Protein AF-A0A9E4HA49-F1 (afdb_monomer)

Secondary structure (DSSP, 8-state):
-----------------------TTSSSS----S-----THHHHHHHHHHHHHHHHHHHHHS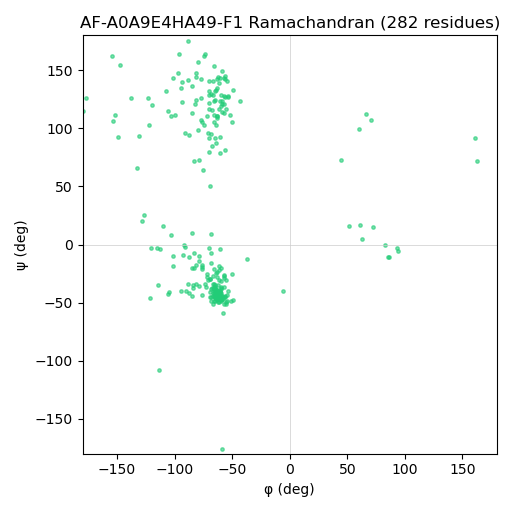-GGGTT-HHHHHHHHHHHHHHHHHIIIIIS-TTTS-HHHHHHHHHHHHHHHHHHHHHHHHHHHS---HHHHHGGG----------------PPPPP-------GGG-PPPPPS-S---SSHHHHHHHTTT-GGGT-EETTTEE--SSPP-TTHHHHHHHHSTT--HHHHHHHHHHSTTTS-HHHHS--SS---TTHHHHHTTT----HHHHHHHHHHHHT--

Radius of gyration: 35.53 Å; Cα contacts (8 Å, |Δi|>4): 183; chains: 1; bounding box: 110×96×64 Å

Structure (mmCIF, N/CA/C/O backbone):
data_AF-A0A9E4HA49-F1
#
_entry.id   AF-A0A9E4HA49-F1
#
loop_
_atom_site.group_PDB
_atom_site.id
_atom_site.type_symbol
_atom_site.label_atom_id
_atom_site.label_alt_id
_atom_site.label_comp_id
_atom_site.label_asym_id
_atom_site.label_entity_id
_atom_site.label_seq_id
_atom_site.pdbx_PDB_ins_code
_atom_site.Cartn_x
_atom_site.Cartn_y
_atom_site.Cartn_z
_atom_site.occupancy
_atom_site.B_iso_or_equiv
_atom_site.auth_seq_id
_atom_site.auth_comp_id
_atom_site.auth_asym_id
_atom_site.auth_atom_id
_atom_site.pdbx_PDB_model_num
ATOM 1 N N . MET A 1 1 ? 73.476 -58.902 27.908 1.00 46.19 1 MET A N 1
ATOM 2 C CA . MET A 1 1 ? 74.089 -57.679 27.352 1.00 46.19 1 MET A CA 1
ATOM 3 C C . MET A 1 1 ? 74.392 -57.892 25.880 1.00 46.19 1 MET A C 1
ATOM 5 O O . MET A 1 1 ? 75.148 -58.801 25.581 1.00 46.19 1 MET A O 1
ATOM 9 N N . SER A 1 2 ? 73.830 -57.083 24.987 1.00 43.81 2 SER A N 1
ATOM 10 C CA . SER A 1 2 ? 74.606 -56.305 24.009 1.00 43.81 2 SER A CA 1
ATOM 11 C C . SER A 1 2 ? 73.632 -55.445 23.206 1.00 43.81 2 SER A C 1
ATOM 13 O O . SER A 1 2 ? 72.630 -55.945 22.703 1.00 43.81 2 SER A O 1
ATOM 15 N N . ALA A 1 3 ? 73.905 -54.146 23.188 1.00 44.56 3 ALA A N 1
ATOM 16 C CA . ALA A 1 3 ? 73.109 -53.105 22.562 1.00 44.56 3 ALA A CA 1
ATOM 17 C C . ALA A 1 3 ? 73.342 -53.045 21.045 1.00 44.56 3 ALA A C 1
ATOM 19 O O . ALA A 1 3 ? 74.409 -53.421 20.563 1.00 44.56 3 ALA A O 1
ATOM 20 N N . ASN A 1 4 ? 72.372 -52.488 20.320 1.00 50.28 4 ASN A N 1
ATOM 21 C CA . ASN A 1 4 ? 72.562 -51.952 18.975 1.00 50.28 4 ASN A CA 1
ATOM 22 C C . ASN A 1 4 ? 72.125 -50.470 18.977 1.00 50.28 4 ASN A C 1
ATOM 24 O O . ASN A 1 4 ? 71.013 -50.201 19.440 1.00 50.28 4 ASN A O 1
ATOM 28 N N . PRO A 1 5 ? 72.966 -49.515 18.534 1.00 55.09 5 PRO A N 1
ATOM 29 C CA . PRO A 1 5 ? 72.645 -48.093 18.557 1.00 55.09 5 PRO A CA 1
ATOM 30 C C . PRO A 1 5 ? 72.112 -47.565 17.211 1.00 55.09 5 PRO A C 1
ATOM 32 O O . PRO A 1 5 ? 72.552 -47.981 16.148 1.00 55.09 5 PRO A O 1
ATOM 35 N N . GLY A 1 6 ? 71.220 -46.574 17.305 1.00 43.53 6 GLY A N 1
ATOM 36 C CA . GLY A 1 6 ? 71.219 -45.348 16.495 1.00 43.53 6 GLY A CA 1
ATOM 37 C C . GLY A 1 6 ? 70.855 -45.412 15.007 1.00 43.53 6 GLY A C 1
ATOM 38 O O . GLY A 1 6 ? 71.708 -45.690 14.169 1.00 43.53 6 GLY A O 1
ATOM 39 N N . HIS A 1 7 ? 69.657 -44.921 14.668 1.00 46.66 7 HIS A N 1
ATOM 40 C CA . HIS A 1 7 ? 69.513 -43.998 13.536 1.00 46.66 7 HIS A CA 1
ATOM 41 C C . HIS A 1 7 ? 68.288 -43.088 13.724 1.00 46.66 7 HIS A C 1
ATOM 43 O O . HIS A 1 7 ? 67.145 -43.529 13.624 1.00 46.66 7 HIS A O 1
ATOM 49 N N . GLU A 1 8 ? 68.549 -41.820 14.040 1.00 52.34 8 GLU A N 1
ATOM 50 C CA . GLU A 1 8 ? 67.589 -40.720 13.972 1.00 52.34 8 GLU A CA 1
ATOM 51 C C . GLU A 1 8 ? 67.469 -40.198 12.532 1.00 52.34 8 GLU A C 1
ATOM 53 O O . GLU A 1 8 ? 68.458 -40.086 11.816 1.00 52.34 8 GLU A O 1
ATOM 58 N N . ALA A 1 9 ? 66.235 -39.814 12.195 1.00 47.72 9 ALA A N 1
ATOM 59 C CA . ALA A 1 9 ? 65.840 -38.719 11.310 1.00 47.72 9 ALA A CA 1
ATOM 60 C C . ALA A 1 9 ? 66.294 -38.722 9.835 1.00 47.72 9 ALA A C 1
ATOM 62 O O . ALA A 1 9 ? 67.322 -38.164 9.466 1.00 47.72 9 ALA A O 1
ATOM 63 N N . ALA A 1 10 ? 65.372 -39.145 8.965 1.00 43.66 10 ALA A N 1
ATOM 64 C CA . ALA A 1 10 ? 65.154 -38.507 7.667 1.00 43.66 10 ALA A CA 1
ATOM 65 C C . ALA A 1 10 ? 63.672 -38.652 7.276 1.00 43.66 10 ALA A C 1
ATOM 67 O O . ALA A 1 10 ? 63.259 -39.661 6.711 1.00 43.66 10 ALA A O 1
ATOM 68 N N . ILE A 1 11 ? 62.858 -37.650 7.619 1.00 50.34 11 ILE A N 1
ATOM 69 C CA . ILE A 1 11 ? 61.519 -37.474 7.044 1.00 50.34 11 ILE A CA 1
ATOM 70 C C . ILE A 1 11 ? 61.736 -36.824 5.677 1.00 50.34 11 ILE A C 1
ATOM 72 O O . ILE A 1 11 ? 61.980 -35.622 5.587 1.00 50.34 11 ILE A O 1
ATOM 76 N N . ALA A 1 12 ? 61.711 -37.636 4.624 1.00 45.25 12 ALA A N 1
ATOM 77 C CA . ALA A 1 12 ? 61.593 -37.166 3.254 1.00 45.25 12 ALA A CA 1
ATOM 78 C C . ALA A 1 12 ? 60.107 -37.173 2.884 1.00 45.25 12 ALA A C 1
ATOM 80 O O . ALA A 1 12 ? 59.430 -38.189 3.019 1.00 45.25 12 ALA A O 1
ATOM 81 N N . HIS A 1 13 ? 59.613 -36.005 2.484 1.00 41.22 13 HIS A N 1
ATOM 82 C CA . HIS A 1 13 ? 58.267 -35.788 1.978 1.00 41.22 13 HIS A CA 1
ATOM 83 C C . HIS A 1 13 ? 57.990 -36.686 0.767 1.00 41.22 13 HIS A C 1
ATOM 85 O O . HIS A 1 13 ? 58.742 -36.690 -0.204 1.00 41.22 13 HIS A O 1
ATOM 91 N N . GLU A 1 14 ? 56.886 -37.419 0.841 1.00 47.84 14 GLU A N 1
ATOM 92 C CA . GLU A 1 14 ? 56.341 -38.235 -0.234 1.00 47.84 14 GLU A CA 1
ATOM 93 C C . GLU A 1 14 ? 55.642 -37.311 -1.245 1.00 47.84 14 GLU A C 1
ATOM 95 O O . GLU A 1 14 ? 54.590 -36.732 -0.966 1.00 47.84 14 GLU A O 1
ATOM 100 N N . GLU A 1 15 ? 56.259 -37.125 -2.414 1.00 46.91 15 GLU A N 1
ATOM 101 C CA . GLU A 1 15 ? 55.603 -36.556 -3.590 1.00 46.91 15 GLU A CA 1
ATOM 102 C C . GLU A 1 15 ? 54.561 -37.559 -4.100 1.00 46.91 15 GLU A C 1
ATOM 104 O O . GLU A 1 15 ? 54.869 -38.477 -4.862 1.00 46.91 15 GLU A O 1
ATOM 109 N N . HIS A 1 16 ? 53.307 -37.390 -3.677 1.00 44.34 16 HIS A N 1
ATOM 110 C CA . HIS A 1 16 ? 52.189 -38.095 -4.289 1.00 44.34 16 HIS A CA 1
ATOM 111 C C . HIS A 1 16 ? 51.861 -37.430 -5.628 1.00 44.34 16 HIS A C 1
ATOM 113 O O . HIS A 1 16 ? 51.332 -36.320 -5.716 1.00 44.34 16 HIS A O 1
ATOM 119 N N . SER A 1 17 ? 52.265 -38.141 -6.671 1.00 44.28 17 SER A N 1
ATOM 120 C CA . SER A 1 17 ? 52.090 -37.840 -8.079 1.00 44.28 17 SER A CA 1
ATOM 121 C C . SER A 1 17 ? 50.613 -37.820 -8.471 1.00 44.28 17 SER A C 1
ATOM 123 O O . SER A 1 17 ? 49.785 -38.599 -8.001 1.00 44.28 17 SER A O 1
ATOM 125 N N . ALA A 1 18 ? 50.317 -36.878 -9.360 1.00 47.25 18 ALA A N 1
ATOM 126 C CA . ALA A 1 18 ? 49.028 -36.634 -9.969 1.00 47.25 18 ALA A CA 1
ATOM 127 C C . ALA A 1 18 ? 48.474 -37.872 -10.690 1.00 47.25 18 ALA A C 1
ATOM 129 O O . ALA A 1 18 ? 49.107 -38.393 -11.604 1.00 47.25 18 ALA A O 1
ATOM 130 N N . HIS A 1 19 ? 47.240 -38.247 -10.355 1.00 46.53 19 HIS A N 1
ATOM 131 C CA . HIS A 1 19 ? 46.350 -38.974 -11.252 1.00 46.53 19 HIS A CA 1
ATOM 132 C C . HIS A 1 19 ? 44.980 -38.289 -11.266 1.00 46.53 19 HIS A C 1
ATOM 134 O O . HIS A 1 19 ? 44.134 -38.504 -10.410 1.00 46.53 19 HIS A O 1
ATOM 140 N N . GLU A 1 20 ? 44.844 -37.398 -12.247 1.00 51.78 20 GLU A N 1
ATOM 141 C CA . GLU A 1 20 ? 43.701 -37.303 -13.161 1.00 51.78 20 GLU A CA 1
ATOM 142 C C . GLU A 1 20 ? 42.285 -37.417 -12.575 1.00 51.78 20 GLU A C 1
ATOM 144 O O . GLU A 1 20 ? 41.522 -38.324 -12.904 1.00 51.78 20 GLU A O 1
ATOM 149 N N . ASP A 1 21 ? 41.856 -36.364 -11.879 1.00 49.31 21 ASP A N 1
ATOM 150 C CA . ASP A 1 21 ? 40.448 -35.964 -11.869 1.00 49.31 21 ASP A CA 1
ATOM 151 C C . ASP A 1 21 ? 40.074 -35.399 -13.251 1.00 49.31 21 ASP A C 1
ATOM 153 O O . ASP A 1 21 ? 40.017 -34.187 -13.491 1.00 49.31 21 ASP A O 1
ATOM 157 N N . ALA A 1 22 ? 39.817 -36.293 -14.207 1.00 49.47 22 ALA A N 1
ATOM 158 C CA . ALA A 1 22 ? 39.153 -35.962 -15.465 1.00 49.47 22 ALA A CA 1
ATOM 159 C C . ALA A 1 22 ? 37.648 -35.756 -15.215 1.00 49.47 22 ALA A C 1
ATOM 161 O O . ALA A 1 22 ? 36.789 -36.495 -15.693 1.00 49.47 22 ALA A O 1
ATOM 162 N N . GLY A 1 23 ? 37.330 -34.724 -14.434 1.00 40.62 23 GLY A N 1
ATOM 163 C CA . GLY A 1 23 ? 35.975 -34.234 -14.262 1.00 40.62 23 GLY A CA 1
ATOM 164 C C . GLY A 1 23 ? 35.434 -33.682 -15.582 1.00 40.62 23 GLY A C 1
ATOM 165 O O . GLY A 1 23 ? 35.987 -32.750 -16.170 1.00 40.62 23 GLY A O 1
ATOM 166 N N . ILE A 1 24 ? 34.290 -34.226 -15.985 1.00 51.88 24 ILE A N 1
ATOM 167 C CA . ILE A 1 24 ? 33.323 -33.789 -17.011 1.00 51.88 24 ILE A CA 1
ATOM 168 C C . ILE A 1 24 ? 33.085 -32.264 -17.128 1.00 51.88 24 ILE A C 1
ATOM 170 O O . ILE A 1 24 ? 32.524 -31.813 -18.121 1.00 51.88 24 ILE A O 1
ATOM 174 N N . GLY A 1 25 ? 33.537 -31.447 -16.172 1.00 42.91 25 GLY A N 1
ATOM 175 C CA . GLY A 1 25 ? 33.456 -29.984 -16.222 1.00 42.91 25 GLY A CA 1
ATOM 176 C C . GLY A 1 25 ? 34.472 -29.298 -17.146 1.00 42.91 25 GLY A C 1
ATOM 177 O O . GLY A 1 25 ? 34.243 -28.160 -17.548 1.00 42.91 25 GLY A O 1
ATOM 178 N N . ARG A 1 26 ? 35.576 -29.957 -17.531 1.00 49.91 26 ARG A N 1
ATOM 179 C CA . ARG A 1 26 ? 36.633 -29.329 -18.359 1.00 49.91 26 ARG A CA 1
ATOM 180 C C . ARG A 1 26 ? 36.416 -29.410 -19.872 1.00 49.91 26 ARG A C 1
ATOM 182 O O . ARG A 1 26 ? 37.144 -28.753 -20.609 1.00 49.91 26 ARG A O 1
ATOM 189 N N . PHE A 1 27 ? 35.448 -30.193 -20.347 1.00 45.28 27 PHE A N 1
ATOM 190 C CA . PHE A 1 27 ? 35.252 -30.393 -21.789 1.00 45.28 27 PHE A CA 1
ATOM 191 C C . PHE A 1 27 ? 34.432 -29.273 -22.453 1.00 45.28 27 PHE A C 1
ATOM 193 O O . PHE A 1 27 ? 34.517 -29.094 -23.663 1.00 45.28 27 PHE A O 1
ATOM 200 N N . PHE A 1 28 ? 33.657 -28.499 -21.682 1.00 48.47 28 PHE A N 1
ATOM 201 C CA . PHE A 1 28 ? 32.711 -27.530 -22.251 1.00 48.47 28 PHE A CA 1
ATOM 202 C C . PHE A 1 28 ? 33.191 -26.072 -22.241 1.00 48.47 28 PHE A C 1
ATOM 204 O O . PHE A 1 28 ? 32.661 -25.256 -22.989 1.00 48.47 28 PHE A O 1
ATOM 211 N N . TRP A 1 29 ? 34.193 -25.720 -21.429 1.00 44.66 29 TRP A N 1
ATOM 212 C CA . TRP A 1 29 ? 34.652 -24.335 -21.302 1.00 44.66 29 TRP A CA 1
ATOM 213 C C . TRP A 1 29 ? 36.139 -24.228 -21.643 1.00 44.66 29 TRP A C 1
ATOM 215 O O . TRP A 1 29 ? 37.012 -24.627 -20.871 1.00 44.66 29 TRP A O 1
ATOM 225 N N . GLY A 1 30 ? 36.423 -23.724 -22.846 1.00 36.94 30 GLY A N 1
ATOM 226 C CA . GLY A 1 30 ? 37.778 -23.396 -23.277 1.00 36.94 30 GLY A CA 1
ATOM 227 C C . GLY A 1 30 ? 38.436 -22.407 -22.312 1.00 36.94 30 GLY A C 1
ATOM 228 O O . GLY A 1 30 ? 37.773 -21.539 -21.748 1.00 36.94 30 GLY A O 1
ATOM 229 N N . HIS A 1 31 ? 39.748 -22.549 -22.117 1.00 57.22 31 HIS A N 1
ATOM 230 C CA . HIS A 1 31 ? 40.544 -21.585 -21.361 1.00 57.22 31 HIS A CA 1
ATOM 231 C C . HIS A 1 31 ? 40.397 -20.199 -21.997 1.00 57.22 31 HIS A C 1
ATOM 233 O O . HIS A 1 31 ? 40.833 -19.979 -23.128 1.00 57.22 31 HIS A O 1
ATOM 239 N N . VAL A 1 32 ? 39.773 -19.272 -21.273 1.00 55.50 32 VAL A N 1
ATOM 240 C CA . VAL A 1 32 ? 39.725 -17.861 -21.651 1.00 55.50 32 VAL A CA 1
ATOM 241 C C . VAL A 1 32 ? 41.037 -17.231 -21.176 1.00 55.50 32 VAL A C 1
ATOM 243 O O . VAL A 1 32 ? 41.322 -17.303 -19.982 1.00 55.50 32 VAL A O 1
ATOM 246 N N . PRO A 1 33 ? 41.861 -16.655 -22.067 1.00 45.59 33 PRO A N 1
ATOM 247 C CA . PRO A 1 33 ? 43.086 -15.992 -21.648 1.00 45.59 33 PRO A CA 1
ATOM 248 C C . PRO A 1 33 ? 42.760 -14.765 -20.787 1.00 45.59 33 PRO A C 1
ATOM 250 O O . PRO A 1 33 ? 41.910 -13.944 -21.139 1.00 45.59 33 PRO A O 1
ATOM 253 N N . GLU A 1 34 ? 43.452 -14.651 -19.655 1.00 51.50 34 GLU A N 1
ATOM 254 C CA . GLU A 1 34 ? 43.416 -13.486 -18.775 1.00 51.50 34 GLU A CA 1
ATOM 255 C C . GLU A 1 34 ? 44.013 -12.278 -19.504 1.00 51.50 34 GLU A C 1
ATOM 257 O O . GLU A 1 34 ? 45.206 -12.232 -19.800 1.00 51.50 34 GLU A O 1
ATOM 262 N N . GLY A 1 35 ? 43.175 -11.296 -19.835 1.00 47.47 35 GLY A N 1
ATOM 263 C CA . GLY A 1 35 ? 43.646 -10.107 -20.537 1.00 47.47 35 GLY A CA 1
ATOM 264 C C . GLY A 1 35 ? 42.530 -9.319 -21.197 1.00 47.47 35 GLY A C 1
ATOM 265 O O . GLY A 1 35 ? 42.400 -9.349 -22.412 1.00 47.47 35 GLY A O 1
ATOM 266 N N . VAL A 1 36 ? 41.723 -8.656 -20.367 1.00 45.44 36 VAL A N 1
ATOM 267 C CA . VAL A 1 36 ? 40.979 -7.395 -20.567 1.00 45.44 36 VAL A CA 1
ATOM 268 C C . VAL A 1 36 ? 39.899 -7.422 -19.488 1.00 45.44 36 VAL A C 1
ATOM 270 O O . VAL A 1 36 ? 38.821 -7.985 -19.662 1.00 45.44 36 VAL A O 1
ATOM 273 N N . HIS A 1 37 ? 40.197 -6.841 -18.324 1.00 53.69 37 HIS A N 1
ATOM 274 C CA . HIS A 1 37 ? 39.143 -6.492 -17.381 1.00 53.69 37 HIS A CA 1
ATOM 275 C C . HIS A 1 37 ? 38.199 -5.539 -18.112 1.00 53.69 37 HIS A C 1
ATOM 277 O O . HIS A 1 37 ? 38.609 -4.449 -18.517 1.00 53.69 37 HIS A O 1
ATOM 283 N N . GLY A 1 38 ? 36.962 -5.984 -18.336 1.00 58.25 38 GLY A N 1
ATOM 284 C CA . GLY A 1 38 ? 35.866 -5.190 -18.877 1.00 58.25 38 GLY A CA 1
ATOM 285 C C . GLY A 1 38 ? 35.571 -4.019 -17.950 1.00 58.25 38 GLY A C 1
ATOM 286 O O . GLY A 1 38 ? 34.683 -4.073 -17.107 1.00 58.25 38 GLY A O 1
ATOM 287 N N . GLY A 1 39 ? 36.410 -2.991 -18.048 1.00 66.25 39 GLY A N 1
ATOM 288 C CA . GLY A 1 39 ? 36.418 -1.845 -17.163 1.00 66.25 39 GLY A CA 1
ATOM 289 C C . GLY A 1 39 ? 35.143 -1.036 -17.318 1.00 66.25 39 GLY A C 1
ATOM 290 O O . GLY A 1 39 ? 34.533 -1.040 -18.386 1.00 66.25 39 GLY A O 1
ATOM 291 N N . LEU A 1 40 ? 34.796 -0.331 -16.241 1.00 70.75 40 LEU A N 1
ATOM 292 C CA . LEU A 1 40 ? 33.779 0.715 -16.032 1.00 70.75 40 LEU A CA 1
ATOM 293 C C . LEU A 1 40 ? 32.997 1.229 -17.264 1.00 70.75 40 LEU A C 1
ATOM 295 O O . LEU A 1 40 ? 31.790 1.427 -17.183 1.00 70.75 40 LEU A O 1
ATOM 299 N N . LYS A 1 41 ? 33.650 1.409 -18.417 1.00 80.12 41 LYS A N 1
ATOM 300 C CA . LYS A 1 41 ? 33.048 1.717 -19.723 1.00 80.12 41 LYS A CA 1
ATOM 301 C C . LYS A 1 41 ? 31.944 0.738 -20.158 1.00 80.12 41 LYS A C 1
ATOM 303 O O . LYS A 1 41 ? 30.941 1.190 -20.700 1.00 80.12 41 LYS A O 1
ATOM 308 N N . GLN A 1 42 ? 32.094 -0.570 -19.930 1.00 79.62 42 GLN A N 1
ATOM 309 C CA . GLN A 1 42 ? 31.076 -1.564 -20.320 1.00 79.62 42 GLN A CA 1
ATOM 310 C C . GLN A 1 42 ? 29.803 -1.446 -19.468 1.00 79.62 42 GLN A C 1
ATOM 312 O O . GLN A 1 42 ? 28.700 -1.409 -20.009 1.00 79.62 42 GLN A O 1
ATOM 317 N N . TYR A 1 43 ? 29.956 -1.308 -18.148 1.00 85.31 43 TYR A N 1
ATOM 318 C CA . TYR A 1 43 ? 28.836 -1.097 -17.225 1.00 85.31 43 TYR A CA 1
ATOM 319 C C . TYR A 1 43 ? 28.171 0.266 -17.425 1.00 85.31 43 TYR A C 1
ATOM 321 O O . TYR A 1 43 ? 26.947 0.357 -17.390 1.00 85.31 43 TYR A O 1
ATOM 329 N N . GLY A 1 44 ? 28.955 1.311 -17.708 1.00 87.00 44 GLY A N 1
ATOM 330 C CA . GLY A 1 44 ? 28.432 2.632 -18.055 1.00 87.00 44 GLY A CA 1
ATOM 331 C C . GLY A 1 44 ? 27.583 2.613 -19.329 1.00 87.00 44 GLY A C 1
ATOM 332 O O . GLY A 1 44 ? 26.496 3.185 -19.347 1.00 87.00 44 GLY A O 1
ATOM 333 N N . LEU A 1 45 ? 28.022 1.897 -20.372 1.00 89.25 45 LEU A N 1
ATOM 334 C CA . LEU A 1 45 ? 27.236 1.730 -21.600 1.00 89.25 45 LEU A CA 1
ATOM 335 C C . LEU A 1 45 ? 25.933 0.960 -21.337 1.00 89.25 45 LEU A C 1
ATOM 337 O O . LEU A 1 45 ? 24.877 1.355 -21.831 1.00 89.25 45 LEU A O 1
ATOM 341 N N . LEU A 1 46 ? 25.992 -0.104 -20.529 1.00 89.81 46 LEU A N 1
ATOM 342 C CA . LEU A 1 46 ? 24.808 -0.878 -20.160 1.00 89.81 46 LEU A CA 1
ATOM 343 C C . LEU A 1 46 ? 23.827 -0.057 -19.304 1.00 89.81 46 LEU A C 1
ATOM 345 O O . LEU A 1 46 ? 22.620 -0.161 -19.503 1.00 89.81 46 LEU A O 1
ATOM 349 N N . ALA A 1 47 ? 24.324 0.799 -18.406 1.00 89.94 47 ALA A N 1
ATOM 350 C CA . ALA A 1 47 ? 23.500 1.713 -17.614 1.00 89.94 47 ALA A CA 1
ATOM 351 C C . ALA A 1 47 ? 22.757 2.720 -18.503 1.00 89.94 47 ALA A C 1
ATOM 353 O O . ALA A 1 47 ? 21.557 2.920 -18.330 1.00 89.94 47 ALA A O 1
ATOM 354 N N . ILE A 1 48 ? 23.444 3.310 -19.488 1.00 94.50 48 ILE A N 1
ATOM 355 C CA . ILE A 1 48 ? 22.823 4.222 -20.461 1.00 94.50 48 ILE A CA 1
ATOM 356 C C . ILE A 1 48 ? 21.751 3.484 -21.267 1.00 94.50 48 ILE A C 1
ATOM 358 O O . ILE A 1 48 ? 20.643 3.990 -21.415 1.00 94.50 48 ILE A O 1
ATOM 362 N N . PHE A 1 49 ? 22.046 2.273 -21.740 1.00 93.38 49 PHE A N 1
ATOM 363 C CA . PHE A 1 49 ? 21.082 1.446 -22.464 1.00 93.38 49 PHE A CA 1
ATOM 364 C C . PHE A 1 49 ? 19.822 1.147 -21.632 1.00 93.38 49 PHE A C 1
ATOM 366 O O . PHE A 1 49 ? 18.707 1.352 -22.109 1.00 93.38 49 PHE A O 1
ATOM 373 N N . LEU A 1 50 ? 19.980 0.737 -20.369 1.00 93.06 50 LEU A N 1
ATOM 374 C CA . LEU A 1 50 ? 18.857 0.493 -19.452 1.00 93.06 50 LEU A CA 1
ATOM 375 C C . LEU A 1 50 ? 18.088 1.779 -19.114 1.00 93.06 50 LEU A C 1
ATOM 377 O O . LEU A 1 50 ? 16.864 1.750 -18.964 1.00 93.06 50 LEU A O 1
ATOM 381 N N . GLY A 1 51 ? 18.787 2.912 -19.031 1.00 94.56 51 GLY A N 1
ATOM 382 C CA . GLY A 1 51 ? 18.183 4.233 -18.884 1.00 94.56 51 GLY A CA 1
ATOM 383 C C . GLY A 1 51 ? 17.317 4.607 -20.088 1.00 94.56 51 GLY A C 1
ATOM 384 O O . GLY A 1 51 ? 16.187 5.049 -19.904 1.00 94.56 51 GLY A O 1
ATOM 385 N N . ILE A 1 52 ? 17.794 4.350 -21.311 1.00 96.00 52 ILE A N 1
ATOM 386 C CA . ILE A 1 52 ? 17.023 4.566 -22.545 1.00 96.00 52 ILE A CA 1
ATOM 387 C C . ILE A 1 52 ? 15.787 3.667 -22.572 1.00 96.00 52 ILE A C 1
ATOM 389 O O . ILE A 1 52 ? 14.705 4.164 -22.868 1.00 96.00 52 ILE A O 1
ATOM 393 N N . ILE A 1 53 ? 15.913 2.381 -22.218 1.00 94.00 53 ILE A N 1
ATOM 394 C CA . ILE A 1 53 ? 14.751 1.482 -22.106 1.00 94.00 53 ILE A CA 1
ATOM 395 C C . ILE A 1 53 ? 13.717 2.075 -21.146 1.00 94.00 53 ILE A C 1
ATOM 397 O O . ILE A 1 53 ? 12.557 2.210 -21.512 1.00 94.00 53 ILE A O 1
ATOM 401 N N . THR A 1 54 ? 14.150 2.504 -19.960 1.00 94.50 54 THR A N 1
ATOM 402 C CA . THR A 1 54 ? 13.256 3.077 -18.940 1.00 94.50 54 THR A CA 1
ATOM 403 C C . THR A 1 54 ? 12.589 4.372 -19.413 1.00 94.50 54 THR A C 1
ATOM 405 O O . THR A 1 54 ? 11.410 4.600 -19.152 1.00 94.50 54 THR A O 1
ATOM 408 N N . LEU A 1 55 ? 13.325 5.222 -20.134 1.00 95.25 55 LEU A N 1
ATOM 409 C CA . LEU A 1 55 ? 12.785 6.446 -20.722 1.00 95.25 55 LEU A CA 1
ATOM 410 C C . LEU A 1 55 ? 11.726 6.133 -21.785 1.00 95.25 55 LEU A C 1
ATOM 412 O O . LEU A 1 55 ? 10.672 6.762 -21.803 1.00 95.25 55 LEU A O 1
ATOM 416 N N . VAL A 1 56 ? 11.994 5.156 -22.654 1.00 93.19 56 VAL A N 1
ATOM 417 C CA . VAL A 1 56 ? 11.045 4.704 -23.678 1.00 93.19 56 VAL A CA 1
ATOM 418 C C . VAL A 1 56 ? 9.796 4.106 -23.030 1.00 93.19 56 VAL A C 1
ATOM 420 O O . VAL A 1 56 ? 8.694 4.468 -23.428 1.00 93.19 56 VAL A O 1
ATOM 423 N N . GLU A 1 57 ? 9.945 3.264 -22.002 1.00 91.38 57 GLU A N 1
ATOM 424 C CA . GLU A 1 57 ? 8.822 2.721 -21.223 1.00 91.38 57 GLU A CA 1
ATOM 425 C C . GLU A 1 57 ? 7.932 3.845 -20.670 1.00 91.38 57 GLU A C 1
ATOM 427 O O . GLU A 1 57 ? 6.716 3.825 -20.855 1.00 91.38 57 GLU A O 1
ATOM 432 N N . PHE A 1 58 ? 8.539 4.862 -20.052 1.00 91.88 58 PHE A N 1
ATOM 433 C CA . PHE A 1 58 ? 7.813 6.005 -19.501 1.00 91.88 58 PHE A CA 1
ATOM 434 C C . PHE A 1 58 ? 7.087 6.814 -20.585 1.00 91.88 58 PHE A C 1
ATOM 436 O O . PHE A 1 58 ? 5.896 7.086 -20.451 1.00 91.88 58 PHE A O 1
ATOM 443 N N . LEU A 1 59 ? 7.765 7.148 -21.688 1.00 90.69 59 LEU A N 1
ATOM 444 C CA . LEU A 1 59 ? 7.164 7.903 -22.796 1.00 90.69 59 LEU A CA 1
ATOM 445 C C . LEU A 1 59 ? 5.982 7.173 -23.443 1.00 90.69 59 LEU A C 1
ATOM 447 O O . LEU A 1 59 ? 5.065 7.823 -23.936 1.00 90.69 59 LEU A O 1
ATOM 451 N N . ILE A 1 60 ? 5.999 5.839 -23.434 1.00 88.06 60 ILE A N 1
ATOM 452 C CA . ILE A 1 60 ? 4.897 5.014 -23.933 1.00 88.06 60 ILE A CA 1
ATOM 453 C C . ILE A 1 60 ? 3.694 5.029 -22.965 1.00 88.06 60 ILE A C 1
ATOM 455 O O . ILE A 1 60 ? 2.557 4.978 -23.427 1.00 88.06 60 ILE A O 1
ATOM 459 N N . ILE A 1 61 ? 3.918 5.110 -21.647 1.00 86.50 61 ILE A N 1
ATOM 460 C CA . ILE A 1 61 ? 2.860 5.065 -20.612 1.00 86.50 61 ILE A CA 1
ATOM 461 C C . ILE A 1 61 ? 2.168 6.423 -20.403 1.00 86.50 61 ILE A C 1
ATOM 463 O O . ILE A 1 61 ? 0.972 6.469 -20.114 1.00 86.50 61 ILE A O 1
ATOM 467 N N . VAL A 1 62 ? 2.902 7.529 -20.540 1.00 86.81 62 VAL A N 1
ATOM 468 C CA . VAL A 1 62 ? 2.396 8.891 -20.286 1.00 86.81 62 VAL A CA 1
ATOM 469 C C . VAL A 1 62 ? 1.148 9.281 -21.098 1.00 86.81 62 VAL A C 1
ATOM 471 O O . VAL A 1 62 ? 0.237 9.851 -20.501 1.00 86.81 62 VAL A O 1
ATOM 474 N N . PRO A 1 63 ? 1.044 9.031 -22.418 1.00 86.44 63 PRO A N 1
ATOM 475 C CA . PRO A 1 63 ? -0.144 9.431 -23.167 1.00 86.44 63 PRO A CA 1
ATOM 476 C C . PRO A 1 63 ? -1.369 8.582 -22.792 1.00 86.44 63 PRO A C 1
ATOM 478 O O . PRO A 1 63 ? -1.424 7.387 -23.078 1.00 86.44 63 PRO A O 1
ATOM 481 N N . GLU A 1 64 ? -2.396 9.228 -22.230 1.00 80.62 64 GLU A N 1
ATOM 482 C CA . GLU A 1 64 ? -3.673 8.603 -21.831 1.00 80.62 64 GLU A CA 1
ATOM 483 C C . GLU A 1 64 ? -4.391 7.887 -22.987 1.00 80.62 64 GLU A C 1
ATOM 485 O O . GLU A 1 64 ? -5.089 6.899 -22.783 1.00 80.62 64 GLU A O 1
ATOM 490 N N . THR A 1 65 ? -4.158 8.321 -24.230 1.00 75.12 65 THR A N 1
ATOM 491 C CA . THR A 1 65 ? -4.764 7.748 -25.444 1.00 75.12 65 THR A CA 1
ATOM 492 C C . THR A 1 65 ? -4.285 6.335 -25.782 1.00 75.12 65 THR A C 1
ATOM 494 O O . THR A 1 65 ? -4.911 5.659 -26.598 1.00 75.12 65 THR A O 1
ATOM 497 N N . LEU A 1 66 ? -3.180 5.882 -25.185 1.00 65.44 66 LEU A N 1
ATOM 498 C CA . LEU A 1 66 ? -2.566 4.577 -25.446 1.00 65.44 66 LEU A CA 1
ATOM 499 C C . LEU A 1 66 ? -2.598 3.647 -24.223 1.00 65.44 66 LEU A C 1
ATOM 501 O O . LEU A 1 66 ? -2.201 2.480 -24.323 1.00 65.44 66 LEU A O 1
ATOM 505 N N . GLN A 1 67 ? -3.106 4.127 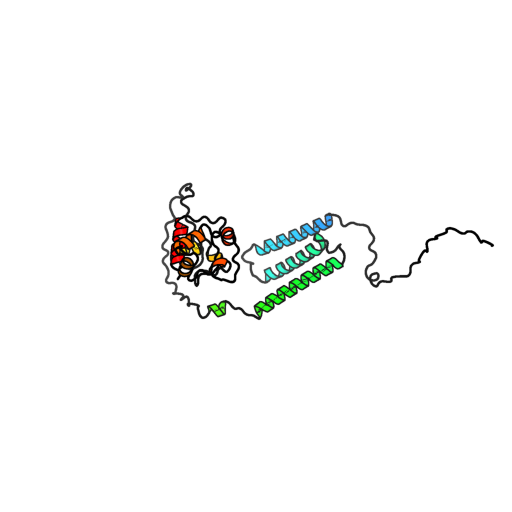-23.086 1.00 73.44 67 GLN A N 1
ATOM 506 C CA . GLN A 1 67 ? -3.211 3.348 -21.856 1.00 73.44 67 GLN A CA 1
ATOM 507 C C . GLN A 1 67 ? -4.246 2.223 -22.023 1.00 73.44 67 GLN A C 1
ATOM 509 O O . GLN A 1 67 ? -5.355 2.428 -22.508 1.00 73.44 67 GLN A O 1
ATOM 514 N N . GLY A 1 68 ? -3.864 0.992 -21.671 1.00 69.81 68 GLY A N 1
ATOM 515 C CA . GLY A 1 68 ? -4.745 -0.184 -21.733 1.00 69.81 68 GLY A CA 1
ATOM 516 C C . GLY A 1 68 ? -4.799 -0.911 -23.083 1.00 69.81 68 GLY A C 1
ATOM 517 O O . GLY A 1 68 ? -5.295 -2.035 -23.150 1.00 69.81 68 GLY A O 1
ATOM 518 N N . SER A 1 69 ? -4.245 -0.339 -24.157 1.00 83.19 69 SER A N 1
ATOM 519 C CA . SER A 1 69 ? -4.192 -1.020 -25.457 1.00 83.19 69 SER A CA 1
ATOM 520 C C . SER A 1 69 ? -3.205 -2.193 -25.427 1.00 83.19 69 SER A C 1
ATOM 522 O O . SER A 1 69 ? -2.033 -2.019 -25.088 1.00 83.19 69 SER A O 1
ATOM 524 N N . SER A 1 70 ? -3.623 -3.390 -25.857 1.00 80.44 70 SER A N 1
ATOM 525 C CA . SER A 1 70 ? -2.746 -4.580 -25.902 1.00 80.44 70 SER A CA 1
ATOM 526 C C . SER A 1 70 ? -1.482 -4.362 -26.745 1.00 80.44 70 SER A C 1
ATOM 528 O O . SER A 1 70 ? -0.432 -4.928 -26.450 1.00 80.44 70 SER A O 1
ATOM 530 N N . VAL A 1 71 ? -1.575 -3.493 -27.756 1.00 84.69 71 VAL A N 1
ATOM 531 C CA . VAL A 1 71 ? -0.466 -3.071 -28.628 1.00 84.69 71 VAL A CA 1
ATOM 532 C C . VAL A 1 71 ? 0.637 -2.339 -27.852 1.00 84.69 71 VAL A C 1
ATOM 534 O O . VAL A 1 71 ? 1.798 -2.399 -28.241 1.00 84.69 71 VAL A O 1
ATOM 537 N N . VAL A 1 72 ? 0.291 -1.684 -26.744 1.00 85.56 72 VAL A N 1
ATOM 538 C CA . VAL A 1 72 ? 1.211 -0.936 -25.876 1.00 85.56 72 VAL A CA 1
ATOM 539 C C . VAL A 1 72 ? 1.696 -1.806 -24.717 1.00 85.56 72 VAL A C 1
ATOM 541 O O . VAL A 1 72 ? 2.881 -1.809 -24.396 1.00 85.56 72 VAL A O 1
ATOM 544 N N . ILE A 1 73 ? 0.811 -2.614 -24.130 1.00 88.31 73 ILE A N 1
ATOM 545 C CA . ILE A 1 73 ? 1.150 -3.469 -22.983 1.00 88.31 73 ILE A CA 1
ATOM 546 C C . ILE A 1 73 ? 2.176 -4.548 -23.365 1.00 88.31 73 ILE A C 1
ATOM 548 O O . ILE A 1 73 ? 3.151 -4.748 -22.645 1.00 88.31 73 ILE A O 1
ATOM 552 N N . ALA A 1 74 ? 1.994 -5.232 -24.499 1.00 90.00 74 ALA A N 1
ATOM 553 C CA . ALA A 1 74 ? 2.883 -6.322 -24.910 1.00 90.00 74 ALA A CA 1
ATOM 554 C C . ALA A 1 74 ? 4.369 -5.907 -25.035 1.00 90.00 74 ALA A C 1
ATOM 556 O O . ALA A 1 74 ? 5.214 -6.567 -24.423 1.00 90.00 74 ALA A O 1
ATOM 557 N N . PRO A 1 75 ? 4.734 -4.827 -25.759 1.00 88.75 75 PRO A N 1
ATOM 558 C CA . PRO A 1 75 ? 6.127 -4.393 -25.830 1.00 88.75 75 PRO A CA 1
ATOM 559 C C . PRO A 1 75 ? 6.664 -3.890 -24.485 1.00 88.75 75 PRO A C 1
ATOM 561 O O . PRO A 1 75 ? 7.828 -4.147 -24.188 1.00 88.75 75 PRO A O 1
ATOM 564 N N . LEU A 1 76 ? 5.844 -3.248 -23.643 1.00 91.44 76 LEU A N 1
ATOM 565 C CA . LEU A 1 76 ? 6.263 -2.822 -22.300 1.00 91.44 76 LEU A CA 1
ATOM 566 C C . LEU A 1 76 ? 6.645 -4.009 -21.409 1.00 91.44 76 LEU A C 1
ATOM 568 O O . LEU A 1 76 ? 7.679 -3.973 -20.745 1.00 91.44 76 LEU A O 1
ATOM 572 N N . VAL A 1 77 ? 5.862 -5.091 -21.436 1.00 93.19 77 VAL A N 1
ATOM 573 C CA . VAL A 1 77 ? 6.192 -6.321 -20.698 1.00 93.19 77 VAL A CA 1
ATOM 574 C C . VAL A 1 77 ? 7.514 -6.909 -21.196 1.00 93.19 77 VAL A C 1
ATOM 576 O O . VAL A 1 77 ? 8.363 -7.282 -20.389 1.00 93.19 77 VAL A O 1
ATOM 579 N N . ILE A 1 78 ? 7.729 -6.950 -22.515 1.00 93.00 78 ILE A N 1
ATOM 580 C CA . ILE A 1 78 ? 8.975 -7.466 -23.102 1.00 93.00 78 ILE A CA 1
ATOM 581 C C . ILE A 1 78 ? 10.180 -6.615 -22.673 1.00 93.00 78 ILE A C 1
ATOM 583 O O . ILE A 1 78 ? 11.194 -7.168 -22.242 1.00 93.00 78 ILE A O 1
ATOM 587 N N . LEU A 1 79 ? 10.074 -5.284 -22.755 1.00 91.81 79 LEU A N 1
ATOM 588 C CA . LEU A 1 79 ? 11.130 -4.358 -22.331 1.00 91.81 79 LEU A CA 1
ATOM 589 C C . LEU A 1 79 ? 11.453 -4.511 -20.837 1.00 91.81 79 LEU A C 1
ATOM 591 O O . LEU A 1 79 ? 12.631 -4.594 -20.476 1.00 91.81 79 LEU A O 1
ATOM 595 N N . SER A 1 80 ? 10.427 -4.678 -20.001 1.00 94.06 80 SER A N 1
ATOM 596 C CA . SER A 1 80 ? 10.576 -4.879 -18.560 1.00 94.06 80 SER A CA 1
ATOM 597 C C . SER A 1 80 ? 11.289 -6.196 -18.229 1.00 94.06 80 SER A C 1
ATOM 599 O O . SER A 1 80 ? 12.226 -6.217 -17.426 1.00 94.06 80 SER A O 1
ATOM 601 N N . VAL A 1 81 ? 10.927 -7.289 -18.912 1.00 94.56 81 VAL A N 1
ATOM 602 C CA . VAL A 1 81 ? 11.588 -8.596 -18.758 1.00 94.56 81 VAL A CA 1
ATOM 603 C C . VAL A 1 81 ? 13.061 -8.517 -19.168 1.00 94.56 81 VAL A C 1
ATOM 605 O O . VAL A 1 81 ? 13.934 -8.971 -18.426 1.00 94.56 81 VAL A O 1
ATOM 608 N N . ILE A 1 82 ? 13.364 -7.903 -20.315 1.00 93.56 82 ILE A N 1
ATOM 609 C CA . ILE A 1 82 ? 14.748 -7.731 -20.786 1.00 93.56 82 ILE A CA 1
ATOM 610 C C . ILE A 1 82 ? 15.560 -6.923 -19.771 1.00 93.56 82 ILE A C 1
ATOM 612 O O . ILE A 1 82 ? 16.653 -7.338 -19.375 1.00 93.56 82 ILE A O 1
ATOM 616 N N . LYS A 1 83 ? 15.017 -5.793 -19.311 1.00 94.00 83 LYS A N 1
ATOM 617 C CA . LYS A 1 83 ? 15.654 -4.932 -18.312 1.00 94.00 83 LYS A CA 1
ATOM 618 C C . LYS A 1 83 ? 15.934 -5.691 -17.019 1.00 94.00 83 LYS A C 1
ATOM 620 O O . LYS A 1 83 ? 17.056 -5.620 -16.518 1.00 94.00 83 LYS A O 1
ATOM 625 N N . PHE A 1 84 ? 14.961 -6.448 -16.513 1.00 94.00 84 PHE A N 1
ATOM 626 C CA . PHE A 1 84 ? 15.122 -7.274 -15.319 1.00 94.00 84 PHE A CA 1
ATOM 627 C C . PHE A 1 84 ? 16.306 -8.244 -15.455 1.00 94.00 84 PHE A C 1
ATOM 629 O O . PHE A 1 84 ? 17.208 -8.236 -14.613 1.00 94.00 84 PHE A O 1
ATOM 636 N N . PHE A 1 85 ? 16.372 -9.011 -16.548 1.00 91.75 85 PHE A N 1
ATOM 637 C CA . PHE A 1 85 ? 17.471 -9.956 -16.770 1.00 91.75 85 PHE A CA 1
ATOM 638 C C . PHE A 1 85 ? 18.826 -9.263 -16.929 1.00 91.75 85 PHE A C 1
ATOM 640 O O . PHE A 1 85 ? 19.821 -9.736 -16.378 1.00 91.75 85 PHE A O 1
ATOM 647 N N . CYS A 1 86 ? 18.889 -8.134 -17.638 1.00 90.75 86 CYS A N 1
ATOM 648 C CA . CYS A 1 86 ? 20.121 -7.358 -17.771 1.00 90.75 86 CYS A CA 1
ATOM 649 C C . CYS A 1 86 ? 20.618 -6.822 -16.418 1.00 90.75 86 CYS A C 1
ATOM 651 O O . CYS A 1 86 ? 21.816 -6.891 -16.137 1.00 90.75 86 CYS A O 1
ATOM 653 N N . VAL A 1 87 ? 19.718 -6.321 -15.567 1.00 93.00 87 VAL A N 1
ATOM 654 C CA . VAL A 1 87 ? 20.066 -5.815 -14.230 1.00 93.00 87 VAL A CA 1
ATOM 655 C C . VAL A 1 87 ? 20.584 -6.944 -13.342 1.00 93.00 87 VAL A C 1
ATOM 657 O O . VAL A 1 87 ? 21.663 -6.818 -12.766 1.00 93.00 87 VAL A O 1
ATOM 660 N N . VAL A 1 88 ? 19.876 -8.071 -13.280 1.00 90.94 88 VAL A N 1
ATOM 661 C CA . VAL A 1 88 ? 20.293 -9.225 -12.471 1.00 90.94 88 VAL A CA 1
ATOM 662 C C . VAL A 1 88 ? 21.627 -9.794 -12.962 1.00 90.94 88 VAL A C 1
ATOM 664 O O . VAL A 1 88 ? 22.534 -10.031 -12.167 1.00 90.94 88 VAL A O 1
ATOM 667 N N . ALA A 1 89 ? 21.784 -9.986 -14.273 1.00 87.19 89 ALA A N 1
ATOM 668 C CA . ALA A 1 89 ? 22.987 -10.597 -14.824 1.00 87.19 89 ALA A CA 1
ATOM 669 C C . ALA A 1 89 ? 24.233 -9.717 -14.636 1.00 87.19 89 ALA A C 1
ATOM 671 O O . ALA A 1 89 ? 25.286 -10.232 -14.265 1.00 87.19 89 ALA A O 1
ATOM 672 N N . PHE A 1 90 ? 24.135 -8.408 -14.891 1.00 87.62 90 PHE A N 1
ATOM 673 C CA . PHE A 1 90 ? 25.308 -7.530 -14.939 1.00 87.62 90 PHE A CA 1
ATOM 674 C C . PHE A 1 90 ? 25.452 -6.622 -13.713 1.00 87.62 90 PHE A C 1
ATOM 676 O O . PHE A 1 90 ? 26.559 -6.489 -13.206 1.00 87.62 90 PHE A O 1
ATOM 683 N N . PHE A 1 91 ? 24.377 -6.015 -13.202 1.00 87.00 91 PHE A N 1
ATOM 684 C CA . PHE A 1 91 ? 24.468 -5.098 -12.054 1.00 87.00 91 PHE A CA 1
ATOM 685 C C . PHE A 1 91 ? 24.460 -5.836 -10.718 1.00 87.00 91 PHE A C 1
ATOM 687 O O . PHE A 1 91 ? 25.208 -5.459 -9.821 1.00 87.00 91 PHE A O 1
ATOM 694 N N . MET A 1 92 ? 23.721 -6.944 -10.605 1.00 88.75 92 MET A N 1
ATOM 695 C CA . MET A 1 92 ? 23.806 -7.829 -9.431 1.00 88.75 92 MET A CA 1
ATOM 696 C C . MET A 1 92 ? 24.937 -8.862 -9.533 1.00 88.75 92 MET A C 1
ATOM 698 O O . MET A 1 92 ? 25.016 -9.766 -8.712 1.00 88.75 92 MET A O 1
ATOM 702 N N . HIS A 1 93 ? 25.814 -8.722 -10.533 1.00 82.31 93 HIS A N 1
ATOM 703 C CA . HIS A 1 93 ? 27.026 -9.524 -10.728 1.00 82.31 93 HIS A CA 1
ATOM 704 C C . HIS A 1 93 ? 26.794 -11.027 -10.973 1.00 82.31 93 HIS A C 1
ATOM 706 O O . HIS A 1 93 ? 27.756 -11.758 -11.180 1.00 82.31 93 HIS A O 1
ATOM 712 N N . LEU A 1 94 ? 25.546 -11.500 -11.086 1.00 84.81 94 LEU A N 1
ATOM 713 C CA . LEU A 1 94 ? 25.207 -12.926 -11.196 1.00 84.81 94 LEU A CA 1
ATOM 714 C C . LEU A 1 94 ? 25.883 -13.645 -12.380 1.00 84.81 94 LEU A C 1
ATOM 716 O O . LEU A 1 94 ? 26.087 -14.854 -12.333 1.00 84.81 94 LEU A O 1
ATOM 720 N N . LYS A 1 95 ? 26.237 -12.913 -13.444 1.00 80.62 95 LYS A N 1
ATOM 721 C CA . LYS A 1 95 ? 26.986 -13.439 -14.597 1.00 80.62 95 LYS A CA 1
ATOM 722 C C . LYS A 1 95 ? 28.457 -13.747 -14.290 1.00 80.62 95 LYS A C 1
ATOM 724 O O . LYS A 1 95 ? 29.036 -14.600 -14.958 1.00 80.62 95 LYS A O 1
ATOM 729 N N . PHE A 1 96 ? 29.069 -13.010 -13.369 1.00 82.19 96 PHE A N 1
ATOM 730 C CA . PHE A 1 96 ? 30.502 -13.089 -13.058 1.00 82.19 96 PHE A CA 1
ATOM 731 C C . PHE A 1 96 ? 30.791 -13.894 -11.789 1.00 82.19 96 PHE A C 1
ATOM 733 O O . PHE A 1 96 ? 31.944 -14.210 -11.513 1.00 82.19 96 PHE A O 1
ATOM 740 N N . GLU A 1 97 ? 29.745 -14.230 -11.043 1.00 84.69 97 GLU A N 1
ATOM 741 C CA . GLU A 1 97 ? 29.812 -15.012 -9.819 1.00 84.69 97 GLU A CA 1
ATOM 742 C C . GLU A 1 97 ? 29.722 -16.528 -10.071 1.00 84.69 97 GLU A C 1
ATOM 744 O O . GLU A 1 97 ? 29.504 -17.005 -11.188 1.00 84.69 97 GLU A O 1
ATOM 749 N N . ASN A 1 98 ? 29.876 -17.311 -9.001 1.00 87.62 98 ASN A N 1
ATOM 750 C CA . ASN A 1 98 ? 29.786 -18.768 -9.051 1.00 87.62 98 ASN A CA 1
ATOM 751 C C . ASN A 1 98 ? 28.434 -19.259 -9.615 1.00 87.62 98 ASN A C 1
ATOM 753 O O . ASN A 1 98 ? 27.380 -18.723 -9.254 1.00 87.62 98 ASN A O 1
ATOM 757 N N . PRO A 1 99 ? 28.419 -20.361 -10.396 1.00 86.75 99 PRO A N 1
ATOM 758 C CA . PRO A 1 99 ? 27.198 -20.890 -11.013 1.00 86.75 99 PRO A CA 1
ATOM 759 C C . PRO A 1 99 ? 26.136 -21.316 -9.989 1.00 86.75 99 PRO A C 1
ATOM 761 O O . PRO A 1 99 ? 24.950 -21.343 -10.311 1.00 86.75 99 PRO A O 1
ATOM 764 N N . LEU A 1 100 ? 26.538 -21.594 -8.743 1.00 90.94 100 LEU A N 1
ATOM 765 C CA . LEU A 1 100 ? 25.621 -21.877 -7.641 1.00 90.94 100 LEU A CA 1
ATOM 766 C C . LEU A 1 100 ? 24.709 -20.679 -7.328 1.00 90.94 100 LEU A C 1
ATOM 768 O O . LEU A 1 100 ? 23.520 -20.870 -7.090 1.00 90.94 100 LEU A O 1
ATOM 772 N N . LEU A 1 101 ? 25.228 -19.445 -7.370 1.00 87.81 101 LEU A N 1
ATOM 773 C CA . LEU A 1 101 ? 24.419 -18.248 -7.108 1.00 87.81 101 LEU A CA 1
ATOM 774 C C . LEU A 1 101 ? 23.398 -18.019 -8.224 1.00 87.81 101 LEU A C 1
ATOM 776 O O . LEU A 1 101 ? 22.244 -17.701 -7.942 1.00 87.81 101 LEU A O 1
ATOM 780 N N . TRP A 1 102 ? 23.786 -18.272 -9.478 1.00 87.44 102 TRP A N 1
ATOM 781 C CA . TRP A 1 102 ? 22.859 -18.243 -10.609 1.00 87.44 102 TRP A CA 1
ATOM 782 C C . TRP A 1 102 ? 21.738 -19.281 -10.458 1.00 87.44 102 TRP A C 1
ATOM 784 O O . TRP A 1 102 ? 20.567 -18.955 -10.647 1.00 87.44 102 TRP A O 1
ATOM 794 N N . GLN A 1 103 ? 22.071 -20.505 -10.038 1.00 90.69 103 GLN A N 1
ATOM 795 C C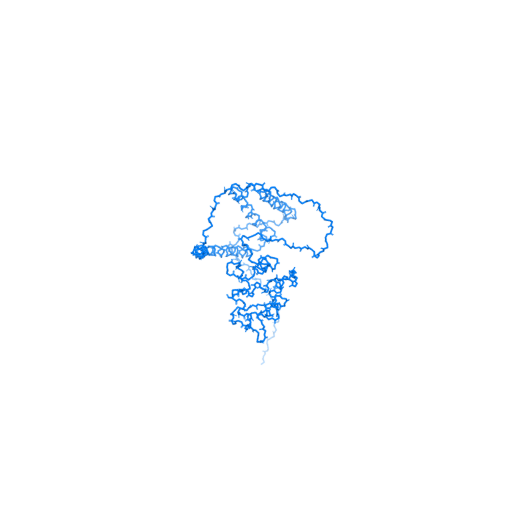A . GLN A 1 103 ? 21.087 -21.564 -9.792 1.00 90.69 103 GLN A CA 1
ATOM 796 C C . GLN A 1 103 ? 20.136 -21.230 -8.638 1.00 90.69 103 GLN A C 1
ATOM 798 O O . GLN A 1 103 ? 18.929 -21.387 -8.797 1.00 90.69 103 GLN A O 1
ATOM 803 N N . ILE A 1 104 ? 20.650 -20.747 -7.501 1.00 93.38 104 ILE A N 1
ATOM 804 C CA . ILE A 1 104 ? 19.826 -20.377 -6.337 1.00 93.38 104 ILE A CA 1
ATOM 805 C C . ILE A 1 104 ? 18.870 -19.238 -6.700 1.00 93.38 104 ILE A C 1
ATOM 807 O O . ILE A 1 104 ? 17.682 -19.309 -6.383 1.00 93.38 104 ILE A O 1
ATOM 811 N N . PHE A 1 105 ? 19.357 -18.214 -7.402 1.00 91.94 105 PHE A N 1
ATOM 812 C CA . PHE A 1 105 ? 18.523 -17.098 -7.841 1.00 91.94 105 PHE A CA 1
ATOM 813 C C . PHE A 1 105 ? 17.398 -17.561 -8.776 1.00 91.94 105 PHE A C 1
ATOM 815 O O . PHE A 1 105 ? 16.231 -17.237 -8.553 1.00 91.94 105 PHE A O 1
ATOM 822 N N . VAL A 1 106 ? 17.730 -18.351 -9.804 1.00 90.56 106 VAL A N 1
ATOM 823 C CA . VAL A 1 106 ? 16.741 -18.865 -10.765 1.00 90.56 106 VAL A CA 1
ATOM 824 C C . VAL A 1 106 ? 15.753 -19.815 -10.085 1.00 90.56 106 VAL A C 1
ATOM 826 O O . VAL A 1 106 ? 14.561 -19.749 -10.378 1.00 90.56 106 VAL A O 1
ATOM 829 N N . ALA A 1 107 ? 16.206 -20.646 -9.144 1.00 94.94 107 ALA A N 1
ATOM 830 C CA . ALA A 1 107 ? 15.332 -21.500 -8.344 1.00 94.94 107 ALA A CA 1
ATOM 831 C C . ALA A 1 107 ? 14.354 -20.674 -7.493 1.00 94.94 107 ALA A C 1
ATOM 833 O O . ALA A 1 107 ? 13.168 -20.996 -7.451 1.00 94.94 107 ALA A O 1
ATOM 834 N N . GLY A 1 108 ? 14.819 -19.582 -6.878 1.00 95.69 108 GLY A N 1
ATOM 835 C CA . GLY A 1 108 ? 13.968 -18.642 -6.144 1.00 95.69 108 GLY A CA 1
ATOM 836 C C . GLY A 1 108 ? 12.940 -17.948 -7.042 1.00 95.69 108 GLY A C 1
ATOM 837 O O . GLY A 1 108 ? 11.764 -17.880 -6.687 1.00 95.69 108 GLY A O 1
ATOM 838 N N . LEU A 1 109 ? 13.347 -17.501 -8.234 1.00 94.38 109 LEU A N 1
ATOM 839 C CA . LEU A 1 109 ? 12.441 -16.903 -9.221 1.00 94.38 109 LEU A CA 1
ATOM 840 C C . LEU A 1 109 ? 11.391 -17.907 -9.719 1.00 94.38 109 LEU A C 1
ATOM 842 O O . LEU A 1 109 ? 10.213 -17.568 -9.812 1.00 94.38 109 LEU A O 1
ATOM 846 N N . ALA A 1 110 ? 11.798 -19.147 -9.996 1.00 95.56 110 ALA A N 1
ATOM 847 C CA . ALA A 1 110 ? 10.89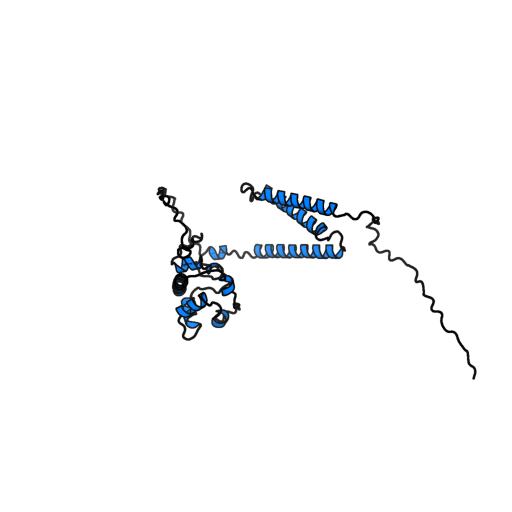1 -20.218 -10.395 1.00 95.56 110 ALA A CA 1
ATOM 848 C C . ALA A 1 110 ? 9.904 -20.567 -9.273 1.00 95.56 110 ALA A C 1
ATOM 850 O O . ALA A 1 110 ? 8.708 -20.679 -9.533 1.00 95.56 110 ALA A O 1
ATOM 851 N N . LEU A 1 111 ? 10.377 -20.677 -8.028 1.00 97.56 111 LEU A N 1
ATOM 852 C CA . LEU A 1 111 ? 9.524 -20.918 -6.865 1.00 97.56 111 LEU A CA 1
ATOM 853 C C . LEU A 1 111 ? 8.512 -19.783 -6.671 1.00 97.56 111 LEU A C 1
ATOM 855 O O . LEU A 1 111 ? 7.326 -20.053 -6.500 1.00 97.56 111 LEU A O 1
ATOM 859 N N . GLY A 1 112 ? 8.955 -18.526 -6.751 1.00 96.75 112 GLY A N 1
ATOM 860 C CA . GLY A 1 112 ? 8.079 -17.358 -6.658 1.00 96.75 112 GLY A CA 1
ATOM 861 C C . GLY A 1 112 ? 7.013 -17.342 -7.753 1.00 96.75 112 GLY A C 1
ATOM 862 O O . GLY A 1 112 ? 5.839 -17.125 -7.461 1.00 96.75 112 GLY A O 1
ATOM 863 N N . LEU A 1 113 ? 7.393 -17.652 -8.996 1.00 96.38 113 LEU A N 1
ATOM 864 C CA . LEU A 1 113 ? 6.456 -17.760 -10.115 1.00 96.38 113 LEU A CA 1
ATOM 865 C C . LEU A 1 113 ? 5.455 -18.907 -9.912 1.00 96.38 113 LEU A C 1
ATOM 867 O O . LEU A 1 113 ? 4.264 -18.720 -10.147 1.00 96.38 113 LEU A O 1
ATOM 871 N N . VAL A 1 114 ? 5.901 -20.064 -9.415 1.00 97.88 114 VAL A N 1
ATOM 872 C CA . VAL A 1 114 ? 5.016 -21.188 -9.071 1.00 97.88 114 VAL A CA 1
ATOM 873 C C . VAL A 1 114 ? 4.033 -20.796 -7.974 1.00 97.88 114 VAL A C 1
ATOM 875 O O . VAL A 1 114 ? 2.844 -21.063 -8.122 1.00 97.88 114 VAL A O 1
ATOM 878 N N . VAL A 1 115 ? 4.485 -20.148 -6.899 1.00 97.62 115 VAL A N 1
ATOM 879 C CA . VAL A 1 115 ? 3.606 -19.701 -5.806 1.00 97.62 115 VAL A CA 1
ATOM 880 C C . VAL A 1 115 ? 2.607 -18.662 -6.310 1.00 97.62 115 VAL A C 1
ATOM 882 O O . VAL A 1 115 ? 1.415 -18.800 -6.053 1.00 97.62 115 VAL A O 1
ATOM 885 N N . ALA A 1 116 ? 3.053 -17.671 -7.084 1.00 96.12 116 ALA A N 1
ATOM 886 C CA . ALA A 1 116 ? 2.176 -16.653 -7.657 1.00 96.12 116 ALA A CA 1
ATOM 887 C C . ALA A 1 116 ? 1.103 -17.268 -8.568 1.00 96.12 116 ALA A C 1
ATOM 889 O O . ALA A 1 116 ? -0.081 -16.984 -8.399 1.00 96.12 116 ALA A O 1
ATOM 890 N N . LEU A 1 117 ? 1.489 -18.164 -9.483 1.00 95.88 117 LEU A N 1
ATOM 891 C CA . LEU A 1 117 ? 0.537 -18.875 -10.342 1.00 95.88 117 LEU A CA 1
ATOM 892 C C . LEU A 1 117 ? -0.386 -19.793 -9.538 1.00 95.88 117 LEU A C 1
ATOM 894 O O . LEU A 1 117 ? -1.568 -19.883 -9.853 1.00 95.88 117 LEU A O 1
ATOM 898 N N . SER A 1 118 ? 0.125 -20.432 -8.484 1.00 95.12 118 SER A N 1
ATOM 899 C CA . SER A 1 118 ? -0.676 -21.263 -7.581 1.00 95.12 118 SER A CA 1
ATOM 900 C C . SER A 1 118 ? -1.727 -20.434 -6.851 1.00 95.12 118 SER A C 1
ATOM 902 O O . SER A 1 118 ? -2.860 -20.879 -6.741 1.00 95.12 118 SER A O 1
ATOM 904 N N . LEU A 1 119 ? -1.390 -19.223 -6.398 1.00 93.56 119 LEU A N 1
ATOM 905 C CA . LEU A 1 119 ? -2.343 -18.306 -5.771 1.00 93.56 119 LEU A CA 1
ATOM 906 C C . LEU A 1 119 ? -3.371 -17.787 -6.776 1.00 93.56 119 LEU A C 1
ATOM 908 O O . LEU A 1 119 ? -4.560 -17.804 -6.480 1.00 93.56 119 LEU A O 1
ATOM 912 N N . VAL A 1 120 ? -2.944 -17.378 -7.974 1.00 92.44 120 VAL A N 1
ATOM 913 C CA . VAL A 1 120 ? -3.869 -16.952 -9.040 1.00 92.44 120 VAL A CA 1
ATOM 914 C C . VAL A 1 120 ? -4.828 -18.086 -9.406 1.00 92.44 120 VAL A C 1
ATOM 916 O O . VAL A 1 120 ? -6.022 -17.851 -9.559 1.00 92.44 120 VAL A O 1
ATOM 919 N N . LEU A 1 121 ? -4.334 -19.322 -9.495 1.00 92.75 121 LEU A N 1
ATOM 920 C CA . LEU A 1 121 ? -5.162 -20.497 -9.751 1.00 92.75 121 LEU A CA 1
ATOM 921 C C . LEU A 1 121 ? -6.072 -20.827 -8.566 1.00 92.75 121 LEU A C 1
ATOM 923 O O . LEU A 1 121 ? -7.235 -21.149 -8.782 1.00 92.75 121 LEU A O 1
ATOM 927 N N . LEU A 1 122 ? -5.578 -20.720 -7.331 1.00 91.88 122 LEU A N 1
ATOM 928 C CA . LEU A 1 122 ? -6.378 -20.898 -6.123 1.00 91.88 122 LEU A CA 1
ATOM 929 C C . LEU A 1 122 ? -7.543 -19.903 -6.130 1.00 91.88 122 LEU A C 1
ATOM 931 O O . LEU A 1 122 ? -8.688 -20.324 -6.160 1.00 91.88 122 LEU A O 1
ATOM 935 N N . PHE A 1 123 ? -7.286 -18.598 -6.194 1.00 87.50 123 PHE A N 1
ATOM 936 C CA . PHE A 1 123 ? -8.354 -17.592 -6.203 1.00 87.50 123 PHE A CA 1
ATOM 937 C C . PHE A 1 123 ? -9.225 -17.638 -7.467 1.00 87.50 123 PHE A C 1
ATOM 939 O O . PHE A 1 123 ? -10.397 -17.278 -7.415 1.00 87.50 123 PHE A O 1
ATOM 946 N N . GLY A 1 124 ? -8.680 -18.097 -8.596 1.00 85.75 124 GLY A N 1
ATOM 947 C CA . GLY A 1 124 ? -9.439 -18.284 -9.831 1.00 85.75 124 GLY A CA 1
ATOM 948 C C . GLY A 1 124 ? -10.389 -19.484 -9.793 1.00 85.75 124 GLY A C 1
ATOM 949 O O . GLY A 1 124 ? -11.482 -19.408 -10.339 1.00 85.75 124 GLY A O 1
ATOM 950 N N . VAL A 1 125 ? -10.000 -20.592 -9.154 1.00 86.12 125 VAL A N 1
ATOM 951 C CA . VAL A 1 125 ? -10.847 -21.793 -9.016 1.00 86.12 125 VAL A CA 1
ATOM 952 C C . VAL A 1 125 ? -11.785 -21.665 -7.819 1.00 86.12 125 VAL A C 1
ATOM 954 O O . VAL A 1 125 ? -12.973 -21.970 -7.914 1.00 86.12 125 VAL A O 1
ATOM 957 N N . PHE A 1 126 ? -11.267 -21.190 -6.690 1.00 78.38 126 PHE A N 1
ATOM 958 C CA . PHE A 1 126 ? -12.042 -20.838 -5.511 1.00 78.38 126 PHE A CA 1
ATOM 959 C C . PHE A 1 126 ? -12.593 -19.424 -5.704 1.00 78.38 126 PHE A C 1
ATOM 961 O O . PHE A 1 126 ? -12.128 -18.476 -5.075 1.00 78.38 126 PHE A O 1
ATOM 968 N N . HIS A 1 127 ? -13.571 -19.296 -6.606 1.00 66.88 127 HIS A N 1
ATOM 969 C CA . HIS A 1 127 ? -14.365 -18.088 -6.826 1.00 66.88 127 HIS A CA 1
ATOM 970 C C . HIS A 1 127 ? -15.047 -17.639 -5.520 1.00 66.88 127 HIS A C 1
ATOM 972 O O . HIS A 1 127 ? -16.232 -17.882 -5.297 1.00 66.88 127 HIS A O 1
ATOM 978 N N . ILE A 1 128 ? -14.326 -16.942 -4.642 1.00 64.19 128 ILE A N 1
ATOM 979 C CA . ILE A 1 128 ? -14.940 -16.139 -3.583 1.00 64.19 128 ILE A CA 1
ATOM 980 C C . ILE A 1 128 ? -15.388 -14.846 -4.266 1.00 64.19 128 ILE A C 1
ATOM 982 O O . ILE A 1 128 ? -14.763 -13.791 -4.164 1.00 64.19 128 ILE A O 1
ATOM 986 N N . ASN A 1 129 ? -16.451 -14.949 -5.064 1.00 65.94 129 ASN A N 1
ATOM 987 C CA . ASN A 1 129 ? -17.074 -13.795 -5.684 1.00 65.94 129 ASN A CA 1
ATOM 988 C C . ASN A 1 129 ? -17.789 -13.026 -4.571 1.00 65.94 129 ASN A C 1
ATOM 990 O O . ASN A 1 129 ? -18.936 -13.321 -4.250 1.00 65.94 129 ASN A O 1
ATOM 994 N N . ALA A 1 130 ? -17.151 -11.996 -4.009 1.00 62.88 130 ALA A N 1
ATOM 995 C CA . ALA A 1 130 ? -17.830 -11.044 -3.119 1.00 62.88 130 ALA A CA 1
ATOM 996 C C . ALA A 1 130 ? -19.132 -10.496 -3.750 1.00 62.88 130 ALA A C 1
ATOM 998 O O . ALA A 1 130 ? -20.082 -10.147 -3.052 1.00 62.88 130 ALA A O 1
ATOM 999 N N . ARG A 1 131 ? -19.199 -10.490 -5.091 1.00 59.94 131 ARG A N 1
ATOM 1000 C CA . ARG A 1 131 ? -20.384 -10.141 -5.879 1.00 59.94 131 ARG A CA 1
ATOM 1001 C C . ARG A 1 131 ? -21.552 -11.101 -5.687 1.00 59.94 131 ARG A C 1
ATOM 1003 O O . ARG A 1 131 ? -22.667 -10.628 -5.568 1.00 59.94 131 ARG A O 1
ATOM 1010 N N . GLU A 1 132 ? -21.318 -12.401 -5.565 1.00 61.59 132 GLU A N 1
ATOM 1011 C CA . GLU A 1 132 ? -22.392 -13.393 -5.399 1.00 61.59 132 GLU A CA 1
ATOM 1012 C C . GLU A 1 132 ? -23.040 -13.310 -4.008 1.00 61.59 132 GLU A C 1
ATOM 1014 O O . GLU A 1 132 ? -24.237 -13.525 -3.849 1.00 61.59 132 GLU A O 1
ATOM 1019 N N . PHE A 1 133 ? -22.275 -12.866 -3.005 1.00 60.28 133 PHE A N 1
ATOM 1020 C CA . PHE A 1 133 ? -22.807 -12.487 -1.692 1.00 60.28 133 PHE A CA 1
ATOM 1021 C C . PHE A 1 133 ? -23.507 -11.117 -1.696 1.00 60.28 133 PHE A C 1
ATOM 1023 O O . PHE A 1 133 ? -24.327 -10.847 -0.820 1.00 60.28 133 PHE A O 1
ATOM 1030 N N . SER A 1 134 ? -23.202 -10.261 -2.676 1.00 59.03 134 SER A N 1
ATOM 1031 C CA . SER A 1 134 ? -23.799 -8.928 -2.823 1.00 59.03 134 SER A CA 1
ATOM 1032 C C . SER A 1 134 ? -25.083 -8.950 -3.656 1.00 59.03 134 SER A C 1
ATOM 1034 O O . SER A 1 134 ? -25.999 -8.198 -3.345 1.00 59.03 134 SER A O 1
ATOM 1036 N N . GLU A 1 135 ? -25.182 -9.824 -4.666 1.00 59.47 135 GLU A N 1
ATOM 1037 C CA . GLU A 1 135 ? -26.323 -9.987 -5.586 1.00 59.47 135 GLU A CA 1
ATOM 1038 C C . GLU A 1 135 ? -27.699 -10.104 -4.909 1.00 59.47 135 GLU A C 1
ATOM 1040 O O . GLU A 1 135 ? -28.603 -9.356 -5.286 1.00 59.47 135 GLU A O 1
ATOM 1045 N N . PRO A 1 136 ? -27.895 -10.933 -3.866 1.00 61.50 136 PRO A N 1
ATOM 1046 C CA . PRO A 1 136 ? -29.184 -11.004 -3.178 1.00 61.50 136 PRO A CA 1
ATOM 1047 C C . PRO A 1 136 ? -29.521 -9.744 -2.351 1.00 61.50 136 PRO A C 1
ATOM 1049 O O . PRO A 1 136 ? -30.605 -9.669 -1.771 1.00 61.50 136 PRO A O 1
ATOM 1052 N N . ARG A 1 137 ? -28.617 -8.754 -2.278 1.00 60.28 137 ARG A N 1
ATOM 1053 C CA . ARG A 1 137 ? -28.772 -7.475 -1.563 1.00 60.28 137 ARG A CA 1
ATOM 1054 C C . ARG A 1 137 ? -28.455 -6.259 -2.448 1.00 60.28 137 ARG A C 1
ATOM 1056 O O . ARG A 1 137 ? -28.181 -5.180 -1.931 1.00 60.28 137 ARG A O 1
ATOM 1063 N N . VAL A 1 138 ? -28.494 -6.386 -3.773 1.00 59.03 138 VAL A N 1
ATOM 1064 C CA . VAL A 1 138 ? -28.367 -5.212 -4.652 1.00 59.03 138 VAL A CA 1
ATOM 1065 C C . VAL A 1 138 ? -29.749 -4.590 -4.809 1.00 59.03 138 VAL A C 1
ATOM 1067 O O . VAL A 1 138 ? -30.644 -5.196 -5.393 1.00 59.03 138 VAL A O 1
ATOM 1070 N N . VAL A 1 139 ? -29.938 -3.381 -4.280 1.00 66.88 139 VAL A N 1
ATOM 1071 C CA . VAL A 1 139 ? -31.080 -2.542 -4.663 1.00 66.88 139 VAL A CA 1
ATOM 1072 C C . VAL A 1 139 ? -30.842 -2.066 -6.102 1.00 66.88 139 VAL A C 1
ATOM 1074 O O . VAL A 1 139 ? -29.789 -1.481 -6.367 1.00 66.88 139 VAL A O 1
ATOM 1077 N N . PRO A 1 140 ? -31.742 -2.340 -7.063 1.00 52.62 140 PRO A N 1
ATOM 1078 C CA . PRO A 1 140 ? -31.591 -1.809 -8.411 1.00 52.62 140 PRO A CA 1
ATOM 1079 C C . PRO A 1 140 ? -31.595 -0.281 -8.350 1.00 52.62 140 PRO A C 1
ATOM 1081 O O . PRO A 1 140 ? -32.541 0.315 -7.839 1.00 52.62 140 PRO A O 1
ATOM 1084 N N . PHE A 1 141 ? -30.545 0.359 -8.859 1.00 58.72 141 PHE A N 1
ATOM 1085 C CA . PHE A 1 141 ? -30.581 1.795 -9.104 1.00 58.72 141 PHE A CA 1
ATOM 1086 C C . PHE A 1 141 ? -31.453 2.024 -10.342 1.00 58.72 141 PHE A C 1
ATOM 1088 O O . PHE A 1 141 ? -31.033 1.737 -11.466 1.00 58.72 141 PHE A O 1
ATOM 1095 N N . GLU A 1 142 ? -32.694 2.468 -10.137 1.00 50.94 142 GLU A N 1
ATOM 1096 C CA . GLU A 1 142 ? -33.545 2.933 -11.228 1.00 50.94 142 GLU A CA 1
ATOM 1097 C C . GLU A 1 142 ? -32.891 4.169 -11.850 1.00 50.94 142 GLU A C 1
ATOM 1099 O O . GLU A 1 142 ? -32.820 5.235 -11.241 1.00 50.94 142 GLU A O 1
ATOM 1104 N N . HIS A 1 143 ? -32.402 4.028 -13.082 1.00 48.56 143 HIS A N 1
ATOM 1105 C CA . HIS A 1 143 ? -32.099 5.177 -13.923 1.00 48.56 143 HIS A CA 1
ATOM 1106 C C . HIS A 1 143 ? -33.427 5.876 -14.225 1.00 48.56 143 HIS A C 1
ATOM 1108 O O . HIS A 1 143 ? -34.129 5.528 -15.177 1.00 48.56 143 HIS A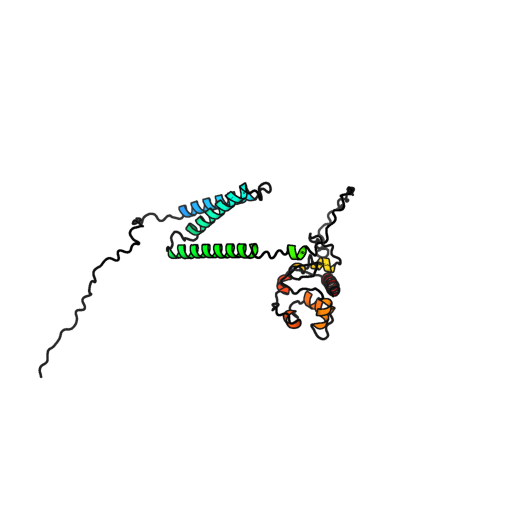 O 1
ATOM 1114 N N . HIS A 1 144 ? -33.798 6.848 -13.395 1.00 49.75 144 HIS A N 1
ATOM 1115 C CA . HIS A 1 144 ? -34.789 7.826 -13.802 1.00 49.75 144 HIS A CA 1
ATOM 1116 C C . HIS A 1 144 ? -34.244 8.513 -15.052 1.00 49.75 144 HIS A C 1
ATOM 1118 O O . HIS A 1 144 ? -33.125 9.024 -15.054 1.00 49.75 144 HIS A O 1
ATOM 1124 N N . ALA A 1 145 ? -35.009 8.402 -16.138 1.00 41.66 145 ALA A N 1
ATOM 1125 C CA . ALA A 1 145 ? -34.705 9.030 -17.407 1.00 41.66 145 ALA A CA 1
ATOM 1126 C C . ALA A 1 145 ? -34.375 10.505 -17.170 1.00 41.66 145 ALA A C 1
ATOM 1128 O O . ALA A 1 145 ? -35.078 11.191 -16.430 1.00 41.66 145 ALA A O 1
ATOM 1129 N N . GLU A 1 146 ? -33.283 10.943 -17.785 1.00 45.47 146 GLU A N 1
ATOM 1130 C CA . GLU A 1 146 ? -32.780 12.305 -17.733 1.00 45.47 146 GLU A CA 1
ATOM 1131 C C . GLU A 1 146 ? -33.839 13.252 -18.320 1.00 45.47 146 GLU A C 1
ATOM 1133 O O . GLU A 1 146 ? -33.924 13.464 -19.530 1.00 45.47 146 GLU A O 1
ATOM 1138 N N . GLU A 1 147 ? -34.697 13.791 -17.458 1.00 42.84 147 GLU A N 1
ATOM 1139 C CA . GLU A 1 147 ? -35.388 15.042 -17.738 1.00 42.84 147 GLU A CA 1
ATOM 1140 C C . GLU A 1 147 ? -34.298 16.124 -17.817 1.00 42.84 147 GLU A C 1
ATOM 1142 O O . GLU A 1 147 ? -33.399 16.143 -16.970 1.00 42.84 147 GLU A O 1
ATOM 1147 N N . PRO A 1 148 ? -34.307 16.999 -18.836 1.00 37.44 148 PRO A N 1
ATOM 1148 C CA . PRO A 1 148 ? -33.246 17.971 -19.038 1.00 37.44 148 PRO A CA 1
ATOM 1149 C C . PRO A 1 148 ? -33.232 18.929 -17.849 1.00 37.44 148 PRO A C 1
ATOM 1151 O O . PRO A 1 148 ? -34.073 19.820 -17.734 1.00 37.44 148 PRO A O 1
ATOM 1154 N N . HIS A 1 149 ? -32.281 18.730 -16.940 1.00 45.72 149 HIS A N 1
ATOM 1155 C CA . HIS A 1 149 ? -32.039 19.661 -15.857 1.00 45.72 149 HIS A CA 1
ATOM 1156 C C . HIS A 1 149 ? -31.530 20.959 -16.477 1.00 45.72 149 HIS A C 1
ATOM 1158 O O . HIS A 1 149 ? -30.409 21.041 -16.974 1.00 45.72 149 HIS A O 1
ATOM 1164 N N . GLU A 1 150 ? -32.417 21.949 -16.492 1.00 41.28 150 GLU A N 1
ATOM 1165 C CA . GLU A 1 150 ? -32.133 23.338 -16.807 1.00 41.28 150 GLU A CA 1
ATOM 1166 C C . GLU A 1 150 ? -30.838 23.757 -16.106 1.00 41.28 150 GLU A C 1
ATOM 1168 O O . GLU A 1 150 ? -30.696 23.608 -14.889 1.00 41.28 150 GLU A O 1
ATOM 1173 N N . GLU A 1 151 ? -29.871 24.229 -16.893 1.00 45.72 151 GLU A N 1
ATOM 1174 C CA . GLU A 1 151 ? -28.609 24.762 -16.398 1.00 45.72 151 GLU A CA 1
ATOM 1175 C C . GLU A 1 151 ? -28.910 26.018 -15.577 1.00 45.72 151 GLU A C 1
ATOM 1177 O O . GLU A 1 151 ? -28.924 27.144 -16.075 1.00 45.72 151 GLU A O 1
ATOM 1182 N N . VAL A 1 152 ? -29.184 25.829 -14.289 1.00 47.59 152 VAL A N 1
ATOM 1183 C CA . VAL A 1 152 ? -29.188 26.921 -13.325 1.00 47.59 152 VAL A CA 1
ATOM 1184 C C . VAL A 1 152 ? -27.732 27.329 -13.159 1.00 47.59 152 VAL A C 1
ATOM 1186 O O . VAL A 1 152 ? -26.989 26.761 -12.355 1.00 47.59 152 VAL A O 1
ATOM 1189 N N . ALA A 1 153 ? -27.319 28.297 -13.977 1.00 43.47 153 ALA A N 1
ATOM 1190 C CA . ALA A 1 153 ? -26.033 28.962 -13.892 1.00 43.47 153 ALA A CA 1
ATOM 1191 C C . ALA A 1 153 ? -25.805 29.421 -12.446 1.00 43.47 153 ALA A C 1
ATOM 1193 O O . ALA A 1 153 ? -26.416 30.374 -11.955 1.00 43.47 153 ALA A O 1
ATOM 1194 N N . ARG A 1 154 ? -24.926 28.708 -11.741 1.00 47.72 154 ARG A N 1
ATOM 1195 C CA . ARG A 1 154 ? -24.464 29.104 -10.416 1.00 47.72 154 ARG A CA 1
ATOM 1196 C C . ARG A 1 154 ? -23.651 30.395 -10.592 1.00 47.72 154 ARG A C 1
ATOM 1198 O O . ARG A 1 154 ? -22.748 30.405 -11.430 1.00 47.72 154 ARG A O 1
ATOM 1205 N N . PRO A 1 155 ? -23.927 31.477 -9.845 1.00 44.62 155 PRO A N 1
ATOM 1206 C CA . PRO A 1 155 ? -23.084 32.663 -9.901 1.00 44.62 155 PRO A CA 1
ATOM 1207 C C . PRO A 1 155 ? -21.662 32.273 -9.486 1.00 44.62 155 PRO A C 1
ATOM 1209 O O . PRO A 1 155 ? -21.474 31.637 -8.448 1.00 44.62 155 PRO A O 1
ATOM 1212 N N . LEU A 1 156 ? -20.669 32.636 -10.300 1.00 44.53 156 LEU A N 1
ATOM 1213 C CA . LEU A 1 156 ? -19.265 32.606 -9.892 1.00 44.53 156 LEU A CA 1
ATOM 1214 C C . LEU A 1 156 ? -19.129 33.420 -8.593 1.00 44.53 156 LEU A C 1
ATOM 1216 O O . LEU A 1 156 ? -19.600 34.562 -8.569 1.00 44.53 156 LEU A O 1
ATOM 1220 N N . PRO A 1 157 ? -18.526 32.873 -7.520 1.00 46.59 157 PRO A N 1
ATOM 1221 C CA . PRO A 1 157 ? -18.281 33.639 -6.308 1.00 46.59 157 PRO A CA 1
ATOM 1222 C C . PRO A 1 157 ? -17.440 34.871 -6.643 1.00 46.59 157 PRO A C 1
ATOM 1224 O O . PRO A 1 157 ? -16.342 34.763 -7.190 1.00 46.59 157 PRO A O 1
ATOM 1227 N N . ALA A 1 158 ? -17.996 36.043 -6.349 1.00 43.84 158 ALA A N 1
ATOM 1228 C CA . ALA A 1 158 ? -17.262 37.292 -6.329 1.00 43.84 158 ALA A CA 1
ATOM 1229 C C . ALA A 1 158 ? -16.306 37.292 -5.128 1.00 43.84 158 ALA A C 1
ATOM 1231 O O . ALA A 1 158 ? -16.686 36.872 -4.039 1.00 43.84 158 ALA A O 1
ATOM 1232 N N . GLU A 1 159 ? -15.108 37.822 -5.363 1.00 41.12 159 GLU A N 1
ATOM 1233 C CA . GLU A 1 159 ? -14.047 38.116 -4.399 1.00 41.12 159 GLU A CA 1
ATOM 1234 C C . GLU A 1 159 ? -13.380 36.910 -3.710 1.00 41.12 159 GLU A C 1
ATOM 1236 O O . GLU A 1 159 ? -13.951 36.220 -2.871 1.00 41.12 159 GLU A O 1
ATOM 1241 N N . VAL A 1 160 ? -12.101 36.705 -4.035 1.00 40.62 160 VAL A N 1
ATOM 1242 C CA . VAL A 1 160 ? -11.178 35.876 -3.251 1.00 40.62 160 VAL A CA 1
ATOM 1243 C C . VAL A 1 160 ? -10.942 36.597 -1.918 1.00 40.62 160 VAL A C 1
ATOM 1245 O O . VAL A 1 160 ? -10.371 37.692 -1.943 1.00 40.62 160 VAL A O 1
ATOM 1248 N N . PRO A 1 161 ? -11.338 36.047 -0.754 1.00 41.88 161 PRO A N 1
ATOM 1249 C CA . PRO A 1 161 ? -10.939 36.630 0.516 1.00 41.88 161 PRO A CA 1
ATOM 1250 C C . PRO A 1 161 ? -9.424 36.463 0.668 1.00 41.88 161 PRO A C 1
ATOM 1252 O O . PRO A 1 161 ? -8.859 35.437 0.285 1.00 41.88 161 PRO A O 1
ATOM 1255 N N . GLY A 1 162 ? -8.763 37.487 1.209 1.00 52.22 162 GLY A N 1
ATOM 1256 C CA . GLY A 1 162 ? -7.357 37.421 1.605 1.00 52.22 162 GLY A CA 1
ATOM 1257 C C . GLY A 1 162 ? -7.084 36.320 2.646 1.00 52.22 162 GLY A C 1
ATOM 1258 O O . GLY A 1 162 ? -7.988 35.563 2.987 1.00 52.22 162 GLY A O 1
ATOM 1259 N N . PRO A 1 163 ? -5.845 36.216 3.159 1.00 40.31 163 PRO A N 1
ATOM 1260 C CA . PRO A 1 163 ? -5.414 35.097 3.998 1.00 40.31 163 PRO A CA 1
ATOM 1261 C C . PRO A 1 163 ? -6.381 34.870 5.167 1.00 40.31 163 PRO A C 1
ATOM 1263 O O . PRO A 1 163 ? -6.487 35.722 6.048 1.00 40.31 163 PRO A O 1
ATOM 1266 N N . VAL A 1 164 ? -7.108 33.752 5.133 1.00 47.44 164 VAL A N 1
ATOM 1267 C CA . VAL A 1 164 ? -8.013 33.331 6.206 1.00 47.44 164 VAL A CA 1
ATOM 1268 C C . VAL A 1 164 ? -7.221 32.581 7.273 1.00 47.44 164 VAL A C 1
ATOM 1270 O O . VAL A 1 164 ? -6.330 31.788 6.963 1.00 47.44 164 VAL A O 1
ATOM 1273 N N . ASP A 1 165 ? -7.524 32.907 8.526 1.00 44.94 165 ASP A N 1
ATOM 1274 C CA . ASP A 1 165 ? -6.967 32.316 9.744 1.00 44.94 165 ASP A CA 1
ATOM 1275 C C . ASP A 1 165 ? -7.198 30.784 9.730 1.00 44.94 165 ASP A C 1
ATOM 1277 O O . ASP A 1 165 ? -8.268 30.351 9.290 1.00 44.94 165 ASP A O 1
ATOM 1281 N N . PRO A 1 166 ? -6.267 29.927 10.203 1.00 47.94 166 PRO A N 1
ATOM 1282 C CA . PRO A 1 166 ? -6.415 28.464 10.159 1.00 47.94 166 PRO A CA 1
ATOM 1283 C C . PRO A 1 166 ? -7.626 27.899 10.921 1.00 47.94 166 PRO A C 1
ATOM 1285 O O . PRO A 1 166 ? -7.851 26.694 10.878 1.00 47.94 166 PRO A O 1
ATOM 1288 N N . ALA A 1 167 ? -8.387 28.745 11.620 1.00 43.41 167 ALA A N 1
ATOM 1289 C CA . ALA A 1 167 ? -9.577 28.376 12.374 1.00 43.41 167 ALA A CA 1
ATOM 1290 C C . ALA A 1 167 ? -10.845 28.181 11.513 1.00 43.41 167 ALA A C 1
ATOM 1292 O O . ALA A 1 167 ? -11.794 27.581 12.004 1.00 43.41 167 ALA A O 1
ATOM 1293 N N . ASP A 1 168 ? -10.867 28.623 10.247 1.00 38.53 168 ASP A N 1
ATOM 1294 C CA . ASP A 1 168 ? -12.086 28.615 9.409 1.00 38.53 168 ASP A CA 1
ATOM 1295 C C . ASP A 1 168 ? -12.066 27.588 8.250 1.00 38.53 168 ASP A C 1
ATOM 1297 O O . ASP A 1 168 ? -12.864 27.669 7.311 1.00 38.53 168 ASP A O 1
ATOM 1301 N N . VAL A 1 169 ? -11.162 26.601 8.269 1.00 42.62 169 VAL A N 1
ATOM 1302 C CA . VAL A 1 169 ? -11.060 25.597 7.190 1.00 42.62 169 VAL A CA 1
ATOM 1303 C C . VAL A 1 169 ? -11.934 24.374 7.489 1.00 42.62 169 VAL A C 1
ATOM 1305 O O . VAL A 1 169 ? -11.500 23.434 8.148 1.00 42.62 169 VAL A O 1
ATOM 1308 N N . VAL A 1 170 ? -13.153 24.348 6.942 1.00 41.34 170 VAL A N 1
ATOM 1309 C CA . VAL A 1 170 ? -13.984 23.129 6.890 1.00 41.34 170 VAL A CA 1
ATOM 1310 C C . VAL A 1 170 ? -13.453 22.212 5.772 1.00 41.34 170 VAL A C 1
ATOM 1312 O O . VAL A 1 170 ? -13.322 22.682 4.635 1.00 41.34 170 VAL A O 1
ATOM 1315 N N . PRO A 1 171 ? -13.132 20.925 6.012 1.00 45.25 171 PRO A N 1
ATOM 1316 C CA . PRO A 1 171 ? -12.547 20.087 4.971 1.00 45.25 171 PRO A CA 1
ATOM 1317 C C . PRO A 1 171 ? -13.589 19.613 3.948 1.00 45.25 171 PRO A C 1
ATOM 1319 O O . PRO A 1 171 ? -14.725 19.277 4.278 1.00 45.25 171 PRO A O 1
ATOM 1322 N N . ALA A 1 172 ? -13.171 19.553 2.683 1.00 43.62 172 ALA A N 1
ATOM 1323 C CA . ALA A 1 172 ? -13.974 19.080 1.561 1.00 43.62 172 ALA A CA 1
ATOM 1324 C C . ALA A 1 172 ? -14.364 17.592 1.701 1.00 43.62 172 ALA A C 1
ATOM 1326 O O . ALA A 1 172 ? -13.527 16.743 2.005 1.00 43.62 172 ALA A O 1
ATOM 1327 N N . ALA A 1 173 ? -15.637 17.286 1.431 1.00 41.41 173 ALA A N 1
ATOM 1328 C CA . ALA A 1 173 ? -16.212 15.940 1.473 1.00 41.41 173 ALA A CA 1
ATOM 1329 C C . ALA A 1 173 ? -15.564 14.976 0.448 1.00 41.41 173 ALA A C 1
ATOM 1331 O O . ALA A 1 173 ? -15.269 15.407 -0.673 1.00 41.41 173 ALA A O 1
ATOM 1332 N N . PRO A 1 174 ? -15.389 13.671 0.755 1.00 46.62 174 PRO A N 1
ATOM 1333 C CA . PRO A 1 174 ? -14.875 12.713 -0.214 1.00 46.62 174 PRO A CA 1
ATOM 1334 C C . PRO A 1 174 ? -15.964 12.206 -1.162 1.00 46.62 174 PRO A C 1
ATOM 1336 O O . PRO A 1 174 ? -17.127 12.026 -0.804 1.00 46.62 174 PRO A O 1
ATOM 1339 N N . ALA A 1 175 ? -15.537 11.928 -2.391 1.00 46.19 175 ALA A N 1
ATOM 1340 C CA . ALA A 1 175 ? -16.332 11.314 -3.438 1.00 46.19 175 ALA A CA 1
ATOM 1341 C C . ALA A 1 175 ? -16.588 9.825 -3.138 1.00 46.19 175 ALA A C 1
ATOM 1343 O O . ALA A 1 175 ? -15.691 8.990 -3.223 1.00 46.19 175 ALA A O 1
ATOM 1344 N N . GLY A 1 176 ? -17.839 9.502 -2.831 1.00 39.62 176 GLY A N 1
ATOM 1345 C CA . GLY A 1 176 ? -18.378 8.149 -2.725 1.00 39.62 176 GLY A CA 1
ATOM 1346 C C . GLY A 1 176 ? -19.850 8.272 -2.355 1.00 39.62 176 GLY A C 1
ATOM 1347 O O . GLY A 1 176 ? -20.159 8.833 -1.314 1.00 39.62 176 GLY A O 1
ATOM 1348 N N . GLY A 1 177 ? -20.752 7.850 -3.243 1.00 47.44 177 GLY A N 1
ATOM 1349 C CA . GLY A 1 177 ? -22.192 8.153 -3.227 1.00 47.44 177 GLY A CA 1
ATOM 1350 C C . GLY A 1 177 ? -23.019 7.520 -2.102 1.00 47.44 177 GLY A C 1
ATOM 1351 O O . GLY A 1 177 ? -24.067 6.942 -2.370 1.00 47.44 177 GLY A O 1
ATOM 1352 N N . VAL A 1 178 ? -22.581 7.646 -0.854 1.00 51.47 178 VAL A N 1
ATOM 1353 C CA . VAL A 1 178 ? -23.417 7.506 0.338 1.00 51.47 178 VAL A CA 1
ATOM 1354 C C . VAL A 1 178 ? -23.678 8.921 0.834 1.00 51.47 178 VAL A C 1
ATOM 1356 O O . VAL A 1 178 ? -22.765 9.601 1.297 1.00 51.47 178 VAL A O 1
ATOM 1359 N N . THR A 1 179 ? -24.915 9.402 0.713 1.00 62.91 179 THR A N 1
ATOM 1360 C CA . THR A 1 179 ? -25.308 10.631 1.405 1.00 62.91 179 THR A CA 1
ATOM 1361 C C . THR A 1 179 ? -25.205 10.352 2.897 1.00 62.91 179 THR A C 1
ATOM 1363 O O . THR A 1 179 ? -25.988 9.564 3.434 1.00 62.91 179 THR A O 1
ATOM 1366 N N . ALA A 1 180 ? -24.208 10.940 3.555 1.00 75.69 180 ALA A N 1
ATOM 1367 C CA . ALA A 1 180 ? -24.078 10.849 4.998 1.00 75.69 180 ALA A CA 1
ATOM 1368 C C . ALA A 1 180 ? -25.396 11.298 5.645 1.00 75.69 180 ALA A C 1
ATOM 1370 O O . ALA A 1 180 ? -25.923 12.362 5.320 1.00 75.69 180 ALA A O 1
ATOM 1371 N N . SER A 1 181 ? -25.952 10.466 6.525 1.00 82.56 181 SER A N 1
ATOM 1372 C CA . SER A 1 181 ? -27.240 10.726 7.178 1.00 82.56 181 SER A CA 1
ATOM 1373 C C . SER A 1 181 ? -27.101 11.644 8.400 1.00 82.56 181 SER A C 1
ATOM 1375 O O . SER A 1 181 ? -28.108 12.077 8.953 1.00 82.56 181 SER A O 1
ATOM 1377 N N . SER A 1 182 ? -25.867 11.963 8.810 1.00 92.00 182 SER A N 1
ATOM 1378 C CA . SER A 1 182 ? -25.536 12.913 9.877 1.00 92.00 182 SER A CA 1
ATOM 1379 C C . SER A 1 182 ? -24.133 13.517 9.675 1.00 92.00 182 SER A C 1
ATOM 1381 O O . SER A 1 182 ? -23.322 12.931 8.946 1.00 92.00 182 SER A O 1
ATOM 1383 N N . PRO A 1 183 ? -23.807 14.652 10.332 1.00 93.06 183 PRO A N 1
ATOM 1384 C CA . PRO A 1 183 ? -22.446 15.197 10.361 1.00 93.06 183 PRO A CA 1
ATOM 1385 C C . PRO A 1 183 ? -21.415 14.172 10.848 1.00 93.06 183 PRO A C 1
ATOM 1387 O O . PRO A 1 183 ? -20.384 13.982 10.208 1.00 93.06 183 PRO A O 1
ATOM 1390 N N . GLY A 1 184 ? -21.738 13.420 11.904 1.00 93.38 184 GLY A N 1
ATOM 1391 C CA . GLY A 1 184 ? -20.880 12.348 12.410 1.00 93.38 184 GLY A CA 1
ATOM 1392 C C . GLY A 1 184 ? -20.625 11.239 11.393 1.00 93.38 184 GLY A C 1
ATOM 1393 O O . GLY A 1 184 ? -19.491 10.789 11.245 1.00 93.38 184 GLY A O 1
ATOM 1394 N N . GLN A 1 185 ? -21.638 10.840 10.618 1.00 94.44 185 GLN A N 1
ATOM 1395 C CA . GLN A 1 185 ? -21.437 9.869 9.543 1.00 94.44 185 GLN A CA 1
ATOM 1396 C C . GLN A 1 185 ? -20.532 10.426 8.435 1.00 94.44 185 GLN A C 1
ATOM 1398 O O . GLN A 1 185 ? -19.729 9.677 7.881 1.00 94.44 185 GLN A O 1
ATOM 1403 N N . ALA A 1 186 ? -20.636 11.722 8.118 1.00 92.94 186 ALA A N 1
ATOM 1404 C CA . ALA A 1 186 ? -19.786 12.373 7.120 1.00 92.94 186 ALA A CA 1
ATOM 1405 C C . ALA A 1 186 ? -18.318 12.416 7.567 1.00 92.94 186 ALA A C 1
ATOM 1407 O O . ALA A 1 186 ? -17.422 12.116 6.777 1.00 92.94 186 ALA A O 1
ATOM 1408 N N . LEU A 1 187 ? -18.077 12.727 8.844 1.00 92.88 187 LEU A N 1
ATOM 1409 C CA . LEU A 1 187 ? -16.749 12.674 9.454 1.00 92.88 187 LEU A CA 1
ATOM 1410 C C . LEU A 1 187 ? -16.195 11.247 9.430 1.00 92.88 187 LEU A C 1
ATOM 1412 O O . LEU A 1 187 ? -15.063 11.037 8.992 1.00 92.88 187 LEU A O 1
ATOM 1416 N N . PHE A 1 188 ? -17.016 10.265 9.812 1.00 93.94 188 PHE A N 1
ATOM 1417 C CA . PHE A 1 188 ? -16.646 8.851 9.867 1.00 93.94 188 PHE A CA 1
ATOM 1418 C C . PHE A 1 188 ? -16.152 8.308 8.514 1.00 93.94 188 PHE A C 1
ATOM 1420 O O . PHE A 1 188 ? -15.135 7.611 8.460 1.00 93.94 188 PHE A O 1
ATOM 1427 N N . ILE A 1 189 ? -16.854 8.628 7.420 1.00 92.06 189 ILE A N 1
ATOM 1428 C CA . ILE A 1 189 ? -16.473 8.210 6.056 1.00 92.06 189 ILE A CA 1
ATOM 1429 C C . ILE A 1 189 ? -15.398 9.098 5.423 1.00 92.06 189 ILE A C 1
ATOM 1431 O O . ILE A 1 189 ? -14.793 8.704 4.427 1.00 92.06 189 ILE A O 1
ATOM 1435 N N . GLY A 1 190 ? -15.194 10.298 5.963 1.00 88.50 190 GLY A N 1
ATOM 1436 C CA . GLY A 1 190 ? -14.339 11.317 5.380 1.00 88.50 190 GLY A CA 1
ATOM 1437 C C . GLY A 1 190 ? -13.113 11.614 6.221 1.00 88.50 190 GLY A C 1
ATOM 1438 O O . GLY A 1 190 ? -12.156 10.845 6.246 1.00 88.50 190 GLY A O 1
ATOM 1439 N N . THR A 1 191 ? -13.123 12.782 6.851 1.00 85.38 191 THR A N 1
ATOM 1440 C CA . THR A 1 191 ? -11.941 13.425 7.442 1.00 85.38 191 THR A CA 1
ATOM 1441 C C . THR A 1 191 ? -11.398 12.702 8.665 1.00 85.38 191 THR A C 1
ATOM 1443 O O . THR A 1 191 ? -10.190 12.729 8.885 1.00 85.38 191 THR A O 1
ATOM 1446 N N . ALA A 1 192 ? -12.256 12.014 9.421 1.00 85.81 192 ALA A N 1
ATOM 1447 C CA . ALA A 1 192 ? -11.832 11.195 10.551 1.00 85.81 192 ALA A CA 1
ATOM 1448 C C . ALA A 1 192 ? -11.256 9.838 10.107 1.00 85.81 192 ALA A C 1
ATOM 1450 O O . ALA A 1 192 ? -10.699 9.111 10.925 1.00 85.81 192 ALA A O 1
ATOM 1451 N N . ALA A 1 193 ? -11.402 9.485 8.821 1.00 87.31 193 ALA A N 1
ATOM 1452 C CA . ALA A 1 193 ? -10.909 8.260 8.191 1.00 87.31 193 ALA A CA 1
ATOM 1453 C C . ALA A 1 193 ? -11.287 6.948 8.912 1.00 87.31 193 ALA A C 1
ATOM 1455 O O . ALA A 1 193 ? -10.722 5.894 8.606 1.00 87.31 193 ALA A O 1
ATOM 1456 N N . CYS A 1 194 ? -12.265 6.969 9.822 1.00 92.56 194 CYS A N 1
ATOM 1457 C CA . CYS A 1 194 ? -12.667 5.818 10.630 1.00 92.56 194 CYS A CA 1
ATOM 1458 C C . CYS A 1 194 ? -13.123 4.644 9.751 1.00 92.56 194 CYS A C 1
AT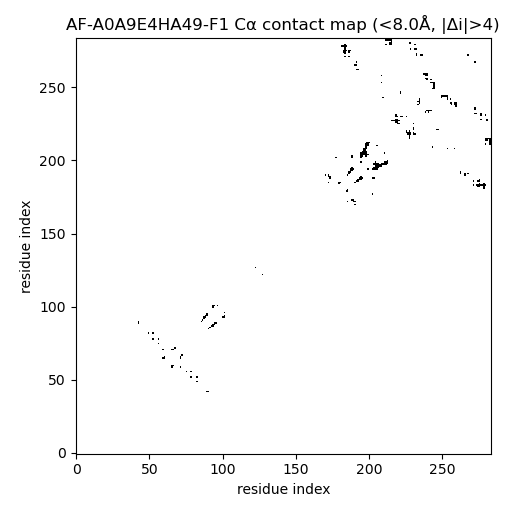OM 1460 O O . CYS A 1 194 ? -12.790 3.489 10.024 1.00 92.56 194 CYS A O 1
ATOM 1462 N N . ALA A 1 195 ? -13.808 4.948 8.643 1.00 92.69 195 ALA A N 1
ATOM 1463 C CA . ALA A 1 195 ? -14.275 3.974 7.658 1.00 92.69 195 ALA A CA 1
ATOM 1464 C C . ALA A 1 195 ? -13.155 3.176 6.965 1.00 92.69 195 ALA A C 1
ATOM 1466 O O . ALA A 1 195 ? -13.428 2.121 6.391 1.00 92.69 195 ALA A O 1
ATOM 1467 N N . SER A 1 196 ? -11.904 3.654 7.002 1.00 90.88 196 SER A N 1
ATOM 1468 C CA . SER A 1 196 ? -10.758 2.924 6.438 1.00 90.88 196 SER A CA 1
ATOM 1469 C C . SER A 1 196 ? -10.412 1.669 7.244 1.00 90.88 196 SER A C 1
ATOM 1471 O O . SER A 1 196 ? -9.931 0.683 6.684 1.00 90.88 196 SER A O 1
ATOM 1473 N N . CYS A 1 197 ? -10.683 1.694 8.552 1.00 91.62 197 CYS A N 1
ATOM 1474 C CA . CYS A 1 197 ? -10.294 0.638 9.479 1.00 91.62 197 CYS A CA 1
ATOM 1475 C C . CYS A 1 197 ? -11.498 -0.088 10.079 1.00 91.62 197 CYS A C 1
ATOM 1477 O O . CYS A 1 197 ? -11.419 -1.302 10.248 1.00 91.62 197 CYS A O 1
ATOM 1479 N N . HIS A 1 198 ? -12.610 0.604 10.332 1.00 93.94 198 HIS A N 1
ATOM 1480 C CA . HIS A 1 198 ? -13.811 0.034 10.941 1.00 93.94 198 HIS A CA 1
ATOM 1481 C C . HIS A 1 198 ? -14.914 -0.275 9.921 1.00 93.94 198 HIS A C 1
ATOM 1483 O O . HIS A 1 198 ? -15.149 0.480 8.975 1.00 93.94 198 HIS A O 1
ATOM 1489 N N . ALA A 1 199 ? -15.633 -1.374 10.152 1.00 93.50 199 ALA A N 1
ATOM 1490 C CA . ALA A 1 199 ? -16.832 -1.730 9.400 1.00 93.50 199 ALA A CA 1
ATOM 1491 C C . ALA A 1 199 ? -18.108 -1.228 10.090 1.00 93.50 199 ALA A C 1
ATOM 1493 O O . ALA A 1 199 ? -18.247 -1.333 11.309 1.00 93.50 199 ALA A O 1
ATOM 1494 N N . ILE A 1 200 ? -19.050 -0.743 9.280 1.00 94.50 200 ILE A N 1
ATOM 1495 C CA . ILE A 1 200 ? -20.449 -0.485 9.646 1.00 94.50 200 ILE A CA 1
ATOM 1496 C C . ILE A 1 200 ? -21.296 -0.963 8.472 1.00 94.50 200 ILE A C 1
ATOM 1498 O O . ILE A 1 200 ? -21.082 -0.534 7.331 1.00 94.50 200 ILE A O 1
ATOM 1502 N N . SER A 1 201 ? -22.269 -1.827 8.733 1.00 91.69 201 SER A N 1
ATOM 1503 C CA . SER A 1 201 ? -23.103 -2.433 7.699 1.00 91.69 201 SER A CA 1
ATOM 1504 C C . SER A 1 201 ? -23.791 -1.371 6.829 1.00 91.69 201 SER A C 1
ATOM 1506 O O . SER A 1 201 ? -24.603 -0.579 7.296 1.00 91.69 201 SER A O 1
ATOM 1508 N N . GLY A 1 202 ? -23.458 -1.350 5.533 1.00 88.88 202 GLY A N 1
ATOM 1509 C CA . GLY A 1 202 ? -24.008 -0.393 4.563 1.00 88.88 202 GLY A CA 1
ATOM 1510 C C . GLY A 1 202 ? -23.335 0.985 4.533 1.00 88.88 202 GLY A C 1
ATOM 1511 O O . GLY A 1 202 ? -23.722 1.811 3.710 1.00 88.88 202 GLY A O 1
ATOM 1512 N N . VAL A 1 203 ? -22.323 1.230 5.372 1.00 90.00 203 VAL A N 1
ATOM 1513 C CA . VAL A 1 203 ? -21.598 2.513 5.433 1.00 90.00 203 VAL A CA 1
ATOM 1514 C C . VAL A 1 203 ? -20.102 2.338 5.175 1.00 90.00 203 VAL A C 1
ATOM 1516 O O . VAL A 1 203 ? -19.538 3.080 4.375 1.00 90.00 203 VAL A O 1
ATOM 1519 N N . ALA A 1 204 ? -19.458 1.353 5.806 1.00 91.25 204 ALA A N 1
ATOM 1520 C CA . ALA A 1 204 ? -18.019 1.125 5.693 1.00 91.25 204 ALA A CA 1
ATOM 1521 C C . ALA A 1 204 ? -17.655 -0.360 5.783 1.00 91.25 204 ALA A C 1
ATOM 1523 O O . ALA A 1 204 ? -18.375 -1.160 6.375 1.00 91.25 204 ALA A O 1
ATOM 1524 N N . GLN A 1 205 ? -16.515 -0.721 5.195 1.00 91.56 205 GLN A N 1
ATOM 1525 C CA . GLN A 1 205 ? -16.055 -2.109 5.052 1.00 91.56 205 GLN A CA 1
ATOM 1526 C C . GLN A 1 205 ? -14.636 -2.307 5.610 1.00 91.56 205 GLN A C 1
ATOM 1528 O O . GLN A 1 205 ? -13.913 -3.188 5.149 1.00 91.56 205 GLN A O 1
ATOM 1533 N N . GLY A 1 206 ? -14.206 -1.468 6.559 1.00 87.75 206 GLY A N 1
ATOM 1534 C CA . GLY A 1 206 ? -12.887 -1.584 7.177 1.00 87.75 206 GLY A CA 1
ATOM 1535 C C . GLY A 1 206 ? -12.693 -2.927 7.893 1.00 87.75 206 GLY A C 1
ATOM 1536 O O . GLY A 1 206 ? -13.628 -3.473 8.470 1.00 87.75 206 GLY A O 1
ATOM 1537 N N . VAL A 1 207 ? -11.476 -3.475 7.829 1.00 85.75 207 VAL A N 1
ATOM 1538 C CA . VAL A 1 207 ? -11.148 -4.829 8.330 1.00 85.75 207 VAL A CA 1
ATOM 1539 C C . VAL A 1 207 ? -10.068 -4.848 9.415 1.00 85.75 207 VAL A C 1
ATOM 1541 O O . VAL A 1 207 ? -9.712 -5.918 9.905 1.00 85.75 207 VAL A O 1
ATOM 1544 N N . LEU A 1 208 ? -9.499 -3.685 9.750 1.00 86.88 208 LEU A N 1
ATOM 1545 C CA . LEU A 1 208 ? -8.397 -3.574 10.713 1.00 86.88 208 LEU A CA 1
ATOM 1546 C C . LEU A 1 208 ? -8.902 -3.380 12.145 1.00 86.88 208 LEU A C 1
ATOM 1548 O O . LEU A 1 208 ? -8.340 -3.955 13.075 1.00 86.88 208 LEU A O 1
ATOM 1552 N N . GLY A 1 209 ? -9.949 -2.575 12.314 1.00 87.19 209 GLY A N 1
ATOM 1553 C CA . GLY A 1 209 ? -10.626 -2.352 13.583 1.00 87.19 209 GLY A CA 1
ATOM 1554 C C . GLY A 1 209 ? -11.865 -3.241 13.735 1.00 87.19 209 GLY A C 1
ATOM 1555 O O . GLY A 1 209 ? -12.368 -3.781 12.745 1.00 87.19 209 GLY A O 1
ATOM 1556 N N . PRO A 1 210 ? -12.391 -3.388 14.963 1.00 87.62 210 PRO A N 1
ATOM 1557 C CA . PRO A 1 210 ? -13.636 -4.109 15.202 1.00 87.62 210 PRO A CA 1
ATOM 1558 C C . PRO A 1 210 ? -14.804 -3.493 14.424 1.00 87.62 210 PRO A C 1
ATOM 1560 O O . PRO A 1 210 ? -14.858 -2.279 14.207 1.00 87.62 210 PRO A O 1
ATOM 1563 N N . ALA A 1 211 ? -15.770 -4.330 14.044 1.00 90.69 211 ALA A N 1
ATOM 1564 C CA . ALA A 1 211 ? -17.038 -3.850 13.508 1.00 90.69 211 ALA A CA 1
ATOM 1565 C C . ALA A 1 211 ? -17.768 -3.002 14.561 1.00 90.69 211 ALA A C 1
ATOM 1567 O O . ALA A 1 211 ? -17.787 -3.349 15.743 1.00 90.69 211 ALA A O 1
ATOM 1568 N N . LEU A 1 212 ? -18.362 -1.894 14.121 1.00 93.69 212 LEU A N 1
ATOM 1569 C CA . LEU A 1 212 ? -19.049 -0.930 14.986 1.00 93.69 212 LEU A CA 1
ATOM 1570 C C . LEU A 1 212 ? -20.579 -1.052 14.914 1.00 93.69 212 LEU A C 1
ATOM 1572 O O . LEU A 1 212 ? -21.298 -0.235 15.487 1.00 93.69 212 LEU A O 1
ATOM 1576 N N . ASP A 1 213 ? -21.090 -2.083 14.239 1.00 92.12 213 ASP A N 1
ATOM 1577 C CA . ASP A 1 213 ? -22.506 -2.439 14.297 1.00 92.12 213 ASP A CA 1
ATOM 1578 C C . ASP A 1 213 ? -22.898 -2.749 15.756 1.00 92.12 213 ASP A C 1
ATOM 1580 O O . ASP A 1 213 ? -22.286 -3.592 16.413 1.00 92.12 213 ASP A O 1
ATOM 1584 N N . GLY A 1 214 ? -23.900 -2.041 16.284 1.00 91.50 214 GLY A N 1
ATOM 1585 C CA . GLY A 1 214 ? -24.346 -2.194 17.675 1.00 91.50 214 GLY A CA 1
ATOM 1586 C C . GLY A 1 214 ? -23.392 -1.634 18.738 1.00 91.50 214 GLY A C 1
ATOM 1587 O O . GLY A 1 214 ? -23.531 -1.959 19.925 1.00 91.50 214 GLY A O 1
ATOM 1588 N N . ILE A 1 215 ? -22.418 -0.794 18.356 1.00 92.56 215 ILE A N 1
ATOM 1589 C CA . ILE A 1 215 ? -21.407 -0.280 19.290 1.00 92.56 215 ILE A CA 1
ATOM 1590 C C . ILE A 1 215 ? -22.018 0.501 20.458 1.00 92.56 215 ILE A C 1
ATOM 1592 O O . ILE A 1 215 ? -21.496 0.414 21.567 1.00 92.56 215 ILE A O 1
ATOM 1596 N N . ALA A 1 216 ? -23.153 1.182 20.272 1.00 92.50 216 ALA A N 1
ATOM 1597 C CA . ALA A 1 216 ? -23.817 1.914 21.350 1.00 92.50 216 ALA A CA 1
ATOM 1598 C C . ALA A 1 216 ? -24.217 0.994 22.518 1.00 92.50 216 ALA A C 1
ATOM 1600 O O . ALA A 1 216 ? -24.104 1.367 23.687 1.00 92.50 216 ALA A O 1
ATOM 1601 N N . SER A 1 217 ? -24.669 -0.225 22.209 1.00 90.00 217 SER A N 1
ATOM 1602 C CA . SER A 1 217 ? -25.047 -1.225 23.211 1.00 90.00 217 SER A CA 1
ATOM 1603 C C . SER A 1 217 ? -23.836 -1.923 23.822 1.00 90.00 217 SER A C 1
ATOM 1605 O O . SER A 1 217 ? -23.849 -2.227 25.016 1.00 90.00 217 SER A O 1
ATOM 1607 N N . ALA A 1 218 ? -22.782 -2.159 23.039 1.00 88.25 218 ALA A N 1
ATOM 1608 C CA . ALA A 1 218 ? -21.548 -2.745 23.553 1.00 88.25 218 ALA A CA 1
ATOM 1609 C C . ALA A 1 218 ? -20.809 -1.772 24.489 1.00 88.25 218 ALA A C 1
ATOM 1611 O O . ALA A 1 218 ? -20.465 -2.149 25.606 1.00 88.25 218 ALA A O 1
ATOM 1612 N N . ALA A 1 219 ? -20.623 -0.517 24.068 1.00 89.56 219 ALA A N 1
ATOM 1613 C CA . ALA A 1 219 ? -19.857 0.515 24.770 1.00 89.56 219 ALA A CA 1
ATOM 1614 C C . ALA A 1 219 ? -20.261 0.675 26.243 1.00 89.56 219 ALA A C 1
ATOM 1616 O O . ALA A 1 219 ? -19.409 0.618 27.126 1.00 89.56 219 ALA A O 1
ATOM 1617 N N . GLY A 1 220 ? -21.564 0.773 26.527 1.00 85.69 220 GLY A N 1
ATOM 1618 C CA . GLY A 1 220 ? -22.068 0.954 27.895 1.00 85.69 220 GLY A CA 1
ATOM 1619 C C . GLY A 1 220 ? -21.876 -0.246 28.831 1.00 85.69 220 GLY A C 1
ATOM 1620 O O . GLY A 1 220 ? -22.171 -0.138 30.016 1.00 85.69 220 GLY A O 1
ATOM 1621 N N . ASN A 1 221 ? -21.412 -1.390 28.321 1.00 85.00 221 ASN A N 1
ATOM 1622 C CA . ASN A 1 221 ? -21.181 -2.600 29.111 1.00 85.00 221 ASN A CA 1
ATOM 1623 C C . ASN A 1 221 ? -19.695 -2.976 29.228 1.00 85.00 221 ASN A C 1
ATOM 1625 O O . ASN A 1 221 ? -19.376 -3.939 29.924 1.00 85.00 221 ASN A O 1
ATOM 1629 N N . ARG A 1 222 ? -18.786 -2.246 28.566 1.00 83.94 222 ARG A N 1
ATOM 1630 C CA . ARG A 1 222 ? -17.353 -2.588 28.531 1.00 83.94 222 ARG A CA 1
ATOM 1631 C C . ARG A 1 222 ? -16.629 -2.236 29.823 1.00 83.94 222 ARG A C 1
ATOM 1633 O O . ARG A 1 222 ? -15.862 -3.043 30.340 1.00 83.94 222 ARG A O 1
ATOM 1640 N N . ILE A 1 223 ? -16.905 -1.055 30.372 1.00 85.44 223 ILE A N 1
ATOM 1641 C CA . ILE A 1 223 ? -16.301 -0.584 31.618 1.00 85.44 223 ILE A CA 1
ATOM 1642 C C . ILE A 1 223 ? -17.412 -0.351 32.638 1.00 85.44 223 ILE A C 1
ATOM 1644 O O . ILE A 1 223 ? -18.322 0.449 32.433 1.00 85.44 223 ILE A O 1
ATOM 1648 N N . SER A 1 224 ? -17.348 -1.066 33.763 1.00 84.88 224 SER A N 1
ATOM 1649 C CA . SER A 1 224 ? -18.335 -0.929 34.835 1.00 84.88 224 SER A CA 1
ATOM 1650 C C . SER A 1 224 ? -18.358 0.505 35.367 1.00 84.88 224 SER A C 1
ATOM 1652 O O . SER A 1 224 ? -17.376 0.969 35.941 1.00 84.88 224 SER A O 1
ATOM 1654 N N . GLY A 1 225 ? -19.509 1.168 35.252 1.00 85.12 225 GLY A N 1
ATOM 1655 C CA . GLY A 1 225 ? -19.712 2.539 35.726 1.00 85.12 225 GLY A CA 1
ATOM 1656 C C . GLY A 1 225 ? -19.486 3.623 34.671 1.00 85.12 225 GLY A C 1
ATOM 1657 O O . GLY A 1 225 ? -19.794 4.771 34.966 1.00 85.12 225 GLY A O 1
ATOM 1658 N N . TYR A 1 226 ? -19.021 3.272 33.469 1.00 87.94 226 TYR A N 1
ATOM 1659 C CA . TYR A 1 226 ? -18.984 4.183 32.323 1.00 87.94 226 TYR A CA 1
ATOM 1660 C C . TYR A 1 226 ? -20.305 4.119 31.556 1.00 87.94 226 TYR A C 1
ATOM 1662 O O . TYR A 1 226 ? -20.886 3.047 31.360 1.00 87.94 226 TYR A O 1
ATOM 1670 N N . SER A 1 227 ? -20.773 5.265 31.081 1.00 93.81 227 SER A N 1
ATOM 1671 C CA . SER A 1 227 ? -21.803 5.329 30.049 1.00 93.81 227 SER A CA 1
ATOM 1672 C C . SER A 1 227 ? -21.227 4.971 28.673 1.00 93.81 227 SER A C 1
ATOM 1674 O O . SER A 1 227 ? -20.019 5.017 28.439 1.00 93.81 227 SER A O 1
ATOM 1676 N N . ALA A 1 228 ? -22.110 4.635 27.728 1.00 92.88 228 ALA A N 1
ATOM 1677 C CA . ALA A 1 228 ? -21.708 4.399 26.342 1.00 92.88 228 ALA A CA 1
ATOM 1678 C C . ALA A 1 228 ? -21.045 5.639 25.717 1.00 92.88 228 ALA A C 1
ATOM 1680 O O . ALA A 1 228 ? -20.093 5.503 24.960 1.00 92.88 228 ALA A O 1
ATOM 1681 N N . GLU A 1 229 ? -21.526 6.836 26.055 1.00 95.25 229 GLU A N 1
ATOM 1682 C CA . GLU A 1 229 ? -20.979 8.101 25.562 1.00 95.25 229 GLU A CA 1
ATOM 1683 C C . GLU A 1 229 ? -19.555 8.342 26.074 1.00 95.25 229 GLU A C 1
ATOM 1685 O O . GLU A 1 229 ? -18.659 8.617 25.279 1.00 95.25 229 GLU A O 1
ATOM 1690 N N . GLU A 1 230 ? -19.332 8.174 27.383 1.00 94.06 230 GLU A N 1
ATOM 1691 C CA . GLU A 1 230 ? -18.009 8.327 28.005 1.00 94.06 230 GLU A CA 1
ATOM 1692 C C . GLU A 1 230 ? -17.003 7.347 27.402 1.00 94.06 230 GLU A C 1
ATOM 1694 O O . GLU A 1 230 ? -15.909 7.749 27.012 1.00 94.06 230 GLU A O 1
ATOM 1699 N N . TYR A 1 231 ? -17.404 6.082 27.241 1.00 92.81 231 TYR A N 1
ATOM 1700 C CA . TYR A 1 231 ? -16.565 5.065 26.615 1.00 92.81 231 TYR A CA 1
ATOM 1701 C C . TYR A 1 231 ? -16.190 5.424 25.170 1.00 92.81 231 TYR A C 1
ATOM 1703 O O . TYR A 1 231 ? -15.031 5.303 24.773 1.00 92.81 231 TYR A O 1
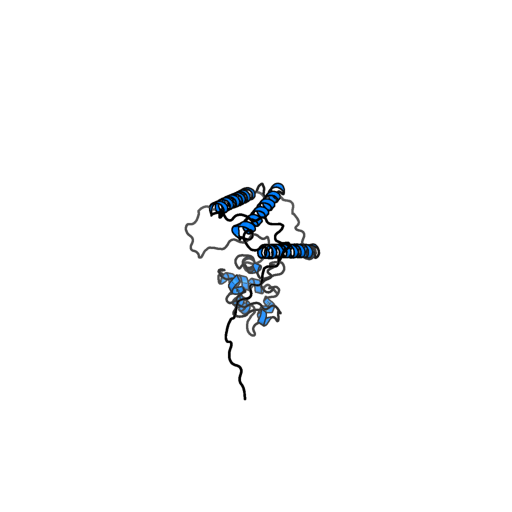ATOM 1711 N N . LEU A 1 232 ? -17.168 5.849 24.363 1.00 94.81 232 LEU A N 1
ATOM 1712 C CA . LEU A 1 232 ? -16.947 6.180 22.954 1.00 94.81 232 LEU A CA 1
ATOM 1713 C C . LEU A 1 232 ? -16.055 7.411 22.797 1.00 94.81 232 LEU A C 1
ATOM 1715 O O . LEU A 1 232 ? -15.162 7.400 21.951 1.00 94.81 232 LEU A O 1
ATOM 1719 N N . ARG A 1 233 ? -16.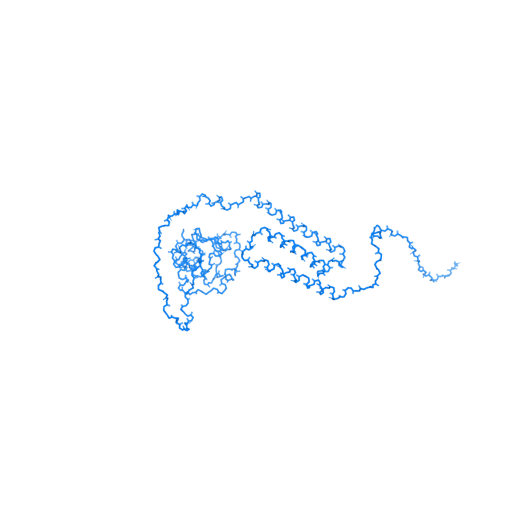258 8.445 23.622 1.00 95.50 233 ARG A N 1
ATOM 1720 C CA . ARG A 1 233 ? -15.402 9.636 23.617 1.00 95.50 233 ARG A CA 1
ATOM 1721 C C . ARG A 1 233 ? -13.965 9.282 23.993 1.00 95.50 233 ARG A C 1
ATOM 1723 O O . ARG A 1 233 ? -13.050 9.667 23.269 1.00 95.50 233 ARG A O 1
ATOM 1730 N N . GLU A 1 234 ? -13.770 8.539 25.082 1.00 92.00 234 GLU A N 1
ATOM 1731 C CA . GLU A 1 234 ? -12.438 8.103 25.523 1.00 92.00 234 GLU A CA 1
ATOM 1732 C C . GLU A 1 234 ? -11.765 7.243 24.446 1.00 92.00 234 GLU A C 1
ATOM 1734 O O . GLU A 1 234 ? -10.618 7.487 24.103 1.00 92.00 234 GLU A O 1
ATOM 1739 N N . SER A 1 235 ? -12.508 6.346 23.791 1.00 91.50 235 SER A N 1
ATOM 1740 C CA . SER A 1 235 ? -11.980 5.519 22.696 1.00 91.50 235 SER A CA 1
ATOM 1741 C C . SER A 1 235 ? -11.540 6.320 21.461 1.00 91.50 235 SER A C 1
ATOM 1743 O O . SER A 1 235 ? -10.724 5.829 20.688 1.00 91.50 235 SER A O 1
ATOM 1745 N N . ILE A 1 236 ? -12.080 7.522 21.227 1.00 93.31 236 ILE A N 1
ATOM 1746 C CA . ILE A 1 236 ? -11.689 8.385 20.096 1.00 93.31 236 ILE A CA 1
ATOM 1747 C C . ILE A 1 236 ? -10.498 9.274 20.471 1.00 93.31 236 ILE A C 1
ATOM 1749 O O . ILE A 1 236 ? -9.591 9.456 19.659 1.00 93.31 236 ILE A O 1
ATOM 1753 N N . VAL A 1 237 ? -10.504 9.837 21.682 1.00 92.38 237 VAL A N 1
ATOM 1754 C CA . VAL A 1 237 ? -9.492 10.805 22.139 1.00 92.38 237 VAL A CA 1
ATOM 1755 C C . VAL A 1 237 ? -8.244 10.104 22.688 1.00 92.38 237 VAL A C 1
ATOM 1757 O O . VAL A 1 237 ? -7.124 10.554 22.450 1.00 92.38 237 VAL A O 1
ATOM 1760 N N . GLU A 1 238 ? -8.429 8.980 23.377 1.00 90.00 238 GLU A N 1
ATOM 1761 C CA . GLU A 1 238 ? -7.392 8.161 24.011 1.00 90.00 238 GLU A CA 1
ATOM 1762 C C . GLU A 1 238 ? -7.597 6.669 23.661 1.00 90.00 238 GLU A C 1
ATOM 1764 O O . GLU A 1 238 ? -7.880 5.846 24.533 1.00 90.00 238 GLU A O 1
ATOM 1769 N N . PRO A 1 239 ? -7.445 6.277 22.381 1.00 88.94 239 PRO A N 1
ATOM 1770 C CA . PRO A 1 239 ? -7.803 4.937 21.895 1.00 88.94 239 PRO A CA 1
ATOM 1771 C C . PRO A 1 239 ? -7.056 3.772 22.565 1.00 88.94 239 PRO A C 1
ATOM 1773 O O . PRO A 1 239 ? -7.518 2.632 22.514 1.00 88.94 239 PRO A O 1
ATOM 1776 N N . ASP A 1 240 ? -5.913 4.047 23.194 1.00 86.50 240 ASP A N 1
ATOM 1777 C CA . ASP A 1 240 ? -5.107 3.050 23.903 1.00 86.50 240 ASP A CA 1
ATOM 1778 C C . ASP A 1 240 ? -5.447 2.951 25.402 1.00 86.50 240 ASP A C 1
ATOM 1780 O O . ASP A 1 240 ? -4.995 2.016 26.062 1.00 86.50 240 ASP A O 1
ATOM 1784 N N . ALA A 1 241 ? -6.268 3.860 25.950 1.00 86.75 241 ALA A N 1
ATOM 1785 C CA . ALA A 1 241 ? -6.676 3.817 27.359 1.00 86.75 241 ALA A CA 1
ATOM 1786 C C . ALA A 1 241 ? -7.461 2.536 27.683 1.00 86.75 241 ALA A C 1
ATOM 1788 O O . ALA A 1 241 ? -7.314 1.959 28.765 1.00 86.75 241 ALA A O 1
ATOM 1789 N N . TYR A 1 242 ? -8.260 2.061 26.721 1.00 82.75 242 TYR A N 1
ATOM 1790 C CA . TYR A 1 242 ? -8.989 0.807 26.833 1.00 82.75 242 TYR A CA 1
ATOM 1791 C C . TYR A 1 242 ? -9.242 0.160 25.465 1.00 82.75 242 TYR A C 1
ATOM 1793 O O . TYR A 1 242 ? -10.046 0.634 24.664 1.00 82.75 242 TYR A O 1
ATOM 1801 N N . THR A 1 243 ? -8.597 -0.981 25.203 1.00 80.88 243 THR A N 1
ATOM 1802 C CA . THR A 1 243 ? -8.706 -1.674 23.912 1.00 80.88 243 THR A CA 1
ATOM 1803 C C . THR A 1 243 ? -9.780 -2.767 23.921 1.00 80.88 243 THR A C 1
ATOM 1805 O O . THR A 1 243 ? -9.858 -3.614 24.816 1.00 80.88 243 THR A O 1
ATOM 1808 N N . ALA A 1 244 ? -10.589 -2.800 22.857 1.00 70.31 244 ALA A N 1
ATOM 1809 C CA . ALA A 1 244 ? -11.725 -3.713 22.695 1.00 70.31 244 ALA A CA 1
ATOM 1810 C C . ALA A 1 244 ? -11.382 -5.210 22.839 1.00 70.31 244 ALA A C 1
ATOM 1812 O O . ALA A 1 244 ? -12.210 -5.992 23.311 1.00 70.31 244 ALA A O 1
ATOM 1813 N N . GLY A 1 245 ? -10.155 -5.607 22.476 1.00 62.34 245 GLY A N 1
ATOM 1814 C CA . GLY A 1 245 ? -9.688 -6.999 22.535 1.00 62.34 245 GLY A CA 1
ATOM 1815 C C . GLY A 1 245 ? -9.642 -7.581 23.945 1.00 62.34 245 GLY A C 1
ATOM 1816 O O . GLY A 1 245 ? -9.769 -8.789 24.116 1.00 62.34 245 GLY A O 1
ATOM 1817 N N . THR A 1 246 ? -9.539 -6.730 24.967 1.00 56.09 246 THR A N 1
ATOM 1818 C CA . THR A 1 246 ? -9.553 -7.168 26.371 1.00 56.09 246 THR A CA 1
ATOM 1819 C C . THR A 1 246 ? -10.968 -7.330 26.942 1.00 56.09 246 THR A C 1
ATOM 1821 O O . THR A 1 246 ? -11.154 -8.056 27.918 1.00 5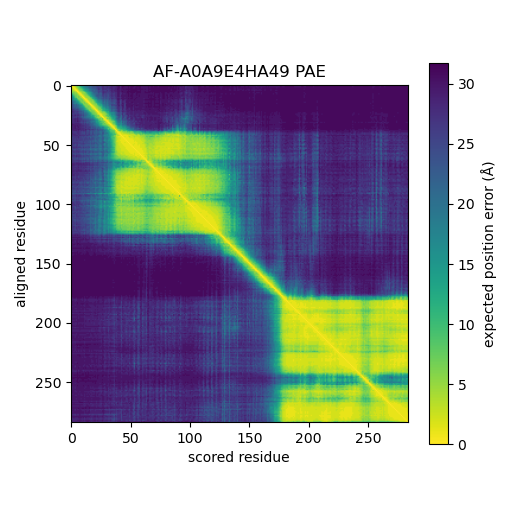6.09 246 THR A O 1
ATOM 1824 N N . ALA A 1 247 ? -11.968 -6.702 26.318 1.00 54.88 247 ALA A N 1
ATOM 1825 C CA . ALA A 1 247 ? -13.306 -6.496 26.876 1.00 54.88 247 ALA A CA 1
ATOM 1826 C C . ALA A 1 247 ? -14.385 -7.402 26.277 1.00 54.88 247 ALA A C 1
ATOM 1828 O O . ALA A 1 247 ? -15.239 -7.923 26.993 1.00 54.88 247 ALA A O 1
ATOM 1829 N N . ASP A 1 248 ? -14.346 -7.601 24.957 1.00 59.69 248 ASP A N 1
ATOM 1830 C CA . ASP A 1 248 ? -15.448 -8.233 24.220 1.00 59.69 248 ASP A CA 1
ATOM 1831 C C . ASP A 1 248 ? -15.300 -9.752 24.070 1.00 59.69 248 ASP A C 1
ATOM 1833 O O . ASP A 1 248 ? -16.115 -10.396 23.410 1.00 59.69 248 ASP A O 1
ATOM 1837 N N . GLY A 1 249 ? -14.224 -10.342 24.601 1.00 55.28 249 GLY A N 1
ATOM 1838 C CA . GLY A 1 249 ? -13.904 -11.753 24.362 1.00 55.28 249 GLY A CA 1
ATOM 1839 C C . GLY A 1 249 ? -13.669 -12.085 22.881 1.00 55.28 249 GLY A C 1
ATOM 1840 O O . GLY A 1 249 ? -13.718 -13.255 22.496 1.00 55.28 249 GLY A O 1
ATOM 1841 N N . LEU A 1 250 ? -13.432 -11.069 22.043 1.00 60.19 250 LEU A N 1
ATOM 1842 C CA . LEU A 1 250 ? -13.033 -11.244 20.654 1.00 60.19 250 LEU A CA 1
ATOM 1843 C C . LEU A 1 250 ? -11.649 -11.898 20.649 1.00 60.19 250 LEU A C 1
ATOM 1845 O O . LEU A 1 250 ? -10.705 -11.368 21.219 1.00 60.19 250 LEU A O 1
ATOM 1849 N N . SER A 1 251 ? -11.514 -13.048 19.986 1.00 49.62 251 SER A N 1
ATOM 1850 C CA . SER A 1 251 ? -10.253 -13.806 19.878 1.00 49.62 251 SER A CA 1
ATOM 1851 C C . SER A 1 251 ? -9.181 -13.110 19.029 1.00 49.62 251 SER A C 1
ATOM 1853 O O . SER A 1 251 ? -8.202 -13.739 18.631 1.00 49.62 251 SER A O 1
ATOM 1855 N N . GLN A 1 252 ? -9.422 -11.857 18.654 1.00 60.62 252 GLN A N 1
ATOM 1856 C CA . GLN A 1 252 ? -8.533 -11.047 17.851 1.00 60.62 252 GLN A CA 1
ATOM 1857 C C . GLN A 1 252 ? -7.779 -10.120 18.798 1.00 60.62 252 GLN A C 1
ATOM 1859 O O . GLN A 1 252 ? -8.372 -9.224 19.398 1.00 60.62 252 GLN A O 1
ATOM 1864 N N . ASP A 1 253 ? -6.474 -10.356 18.926 1.00 63.19 253 ASP A N 1
ATOM 1865 C CA . ASP A 1 253 ? -5.573 -9.504 19.697 1.00 63.19 253 ASP A CA 1
ATOM 1866 C C . ASP A 1 253 ? -5.448 -8.144 18.994 1.00 63.19 253 ASP A C 1
ATOM 1868 O O . ASP A 1 253 ? -4.536 -7.918 18.190 1.00 63.19 253 ASP A O 1
ATOM 1872 N N . TYR A 1 254 ? -6.386 -7.236 19.264 1.00 74.62 254 TYR A N 1
ATOM 1873 C CA . TYR A 1 254 ? -6.258 -5.840 18.864 1.00 74.62 254 TYR A CA 1
ATOM 1874 C C . TYR A 1 254 ? -5.048 -5.255 19.591 1.00 74.62 254 TYR A C 1
ATOM 1876 O O . TYR A 1 254 ? -5.040 -5.136 20.814 1.00 74.62 254 TYR A O 1
ATOM 1884 N N . GLN A 1 255 ? -3.998 -4.966 18.825 1.00 70.06 255 GLN A N 1
ATOM 1885 C CA . GLN A 1 255 ? -2.740 -4.470 19.365 1.00 70.06 255 GLN A CA 1
ATOM 1886 C C . GLN A 1 255 ? -2.925 -3.037 19.874 1.00 70.06 255 GLN A C 1
ATOM 1888 O O . GLN A 1 255 ? -3.459 -2.187 19.157 1.00 70.06 255 GLN A O 1
ATOM 1893 N N . GLU A 1 256 ? -2.446 -2.775 21.089 1.00 79.62 256 GLU A N 1
ATOM 1894 C CA . GLU A 1 256 ? -2.290 -1.420 21.622 1.00 79.62 256 GLU A CA 1
ATOM 1895 C C . GLU A 1 256 ? -1.442 -0.574 20.657 1.00 79.62 256 GLU A C 1
ATOM 1897 O O . GLU A 1 256 ? -0.495 -1.069 20.034 1.00 79.62 256 GLU A O 1
ATOM 1902 N N . GLY A 1 257 ? -1.809 0.690 20.479 1.00 83.06 257 GLY A N 1
ATOM 1903 C CA . GLY A 1 257 ? -1.133 1.635 19.598 1.00 83.06 257 GLY A CA 1
ATOM 1904 C C . GLY A 1 257 ? -1.574 1.581 18.137 1.00 83.06 257 GLY A C 1
ATOM 1905 O O . GLY A 1 257 ? -1.209 2.476 17.375 1.00 83.06 257 GLY A O 1
ATOM 1906 N N . LEU A 1 258 ? -2.358 0.583 17.703 1.00 84.88 258 LEU A N 1
ATOM 1907 C CA . LEU A 1 258 ? -2.761 0.476 16.295 1.00 84.88 258 LEU A CA 1
ATOM 1908 C C . LEU A 1 258 ? -3.691 1.624 15.886 1.00 84.88 258 LEU A C 1
ATOM 1910 O O . LEU A 1 258 ? -3.419 2.309 14.901 1.00 84.88 258 LEU A O 1
ATOM 1914 N N . MET A 1 259 ? -4.755 1.859 16.659 1.00 88.75 259 MET A N 1
ATOM 1915 C CA . MET A 1 259 ? -5.703 2.939 16.379 1.00 88.75 259 MET A CA 1
ATOM 1916 C C . MET A 1 259 ? -5.021 4.306 16.521 1.00 88.75 259 MET A C 1
ATOM 1918 O O . MET A 1 259 ? -5.106 5.115 15.596 1.00 88.75 259 MET A O 1
ATOM 1922 N N . ALA A 1 260 ? -4.237 4.518 17.586 1.00 85.44 260 ALA A N 1
ATOM 1923 C CA . ALA A 1 260 ? -3.451 5.738 17.776 1.00 85.44 260 ALA A CA 1
ATOM 1924 C C . ALA A 1 260 ? -2.496 6.021 16.603 1.00 85.44 260 ALA A C 1
ATOM 1926 O O . ALA A 1 260 ? -2.437 7.145 16.105 1.00 85.44 260 ALA A O 1
ATOM 1927 N N . ALA A 1 261 ? -1.784 5.003 16.108 1.00 84.19 261 ALA A N 1
ATOM 1928 C CA . ALA A 1 261 ? -0.885 5.150 14.966 1.00 84.19 261 ALA A CA 1
ATOM 1929 C C . ALA A 1 261 ? -1.639 5.474 13.668 1.00 84.19 261 ALA A C 1
ATOM 1931 O O . ALA A 1 261 ? -1.178 6.307 12.890 1.00 84.19 261 ALA A O 1
ATOM 1932 N N . THR A 1 262 ? -2.796 4.850 13.427 1.00 79.31 262 THR A N 1
ATOM 1933 C CA . THR A 1 262 ? -3.610 5.133 12.228 1.00 79.31 262 THR A CA 1
ATOM 1934 C C . THR A 1 262 ? -4.299 6.494 12.273 1.00 79.31 262 THR A C 1
ATOM 1936 O O . THR A 1 262 ? -4.567 7.072 11.223 1.00 79.31 262 THR A O 1
ATOM 1939 N N . MET A 1 263 ? -4.542 7.025 13.472 1.00 84.25 263 MET A N 1
ATOM 1940 C CA . MET A 1 263 ? -5.093 8.364 13.680 1.00 84.25 263 MET A CA 1
ATOM 1941 C C . MET A 1 263 ? -4.009 9.443 13.813 1.00 84.25 263 MET A C 1
ATOM 1943 O O . MET A 1 263 ? -4.327 10.628 13.917 1.00 84.25 263 MET A O 1
ATOM 1947 N N . ALA A 1 264 ? -2.725 9.072 13.778 1.00 78.25 264 ALA A N 1
ATOM 1948 C CA . ALA A 1 264 ? -1.624 10.014 13.914 1.00 78.25 264 ALA A CA 1
ATOM 1949 C C . ALA A 1 264 ? -1.642 11.048 12.775 1.00 78.25 264 ALA A C 1
ATOM 1951 O O . ALA A 1 264 ? -1.458 10.722 11.603 1.00 78.25 264 ALA A O 1
ATOM 1952 N N . GLY A 1 265 ? -1.839 12.318 13.135 1.00 77.88 265 GLY A N 1
ATOM 1953 C CA . GLY A 1 265 ? -1.931 13.428 12.182 1.00 77.88 265 GLY A CA 1
ATOM 1954 C C . GLY A 1 265 ? -3.353 13.773 11.733 1.00 77.88 265 GLY A C 1
ATOM 1955 O O . GLY A 1 265 ? -3.522 14.761 11.021 1.00 77.88 265 GLY A O 1
ATOM 1956 N N . ILE A 1 266 ? -4.372 13.031 12.178 1.00 84.00 266 ILE A N 1
ATOM 1957 C CA . ILE A 1 266 ? -5.773 13.451 12.067 1.00 84.00 266 ILE A CA 1
ATOM 1958 C C . ILE A 1 266 ? -6.056 14.418 13.218 1.00 84.00 266 ILE A C 1
ATOM 1960 O O . ILE A 1 266 ? -5.818 14.100 14.379 1.00 84.00 266 ILE A O 1
ATOM 1964 N N . THR A 1 267 ? -6.529 15.621 12.900 1.00 83.31 267 THR A N 1
ATOM 1965 C CA . THR A 1 267 ? -6.956 16.602 13.907 1.00 83.31 267 THR A CA 1
ATOM 1966 C C . THR A 1 267 ? -8.474 16.655 13.911 1.00 83.31 267 THR A C 1
ATOM 1968 O O . THR A 1 267 ? -9.071 17.033 12.907 1.00 83.31 267 THR A O 1
ATOM 1971 N N . LEU A 1 268 ? -9.078 16.250 15.026 1.00 88.75 268 LEU A N 1
ATOM 1972 C CA . LEU A 1 268 ? -10.512 16.358 15.274 1.00 88.75 268 LEU A CA 1
ATOM 1973 C C . LEU A 1 268 ? -10.736 17.466 16.300 1.00 88.75 268 LEU A C 1
ATOM 1975 O O . LEU A 1 268 ? -10.035 17.515 17.314 1.00 88.75 268 LEU A O 1
ATOM 1979 N N . SER A 1 269 ? -11.678 18.363 16.024 1.00 94.00 269 SER A N 1
ATOM 1980 C CA . SER A 1 269 ? -12.155 19.318 17.024 1.00 94.00 269 SER A CA 1
ATOM 1981 C C . SER A 1 269 ? -13.050 18.621 18.054 1.00 94.00 269 SER A C 1
ATOM 1983 O O . SER A 1 269 ? -13.557 17.527 17.802 1.00 94.00 269 SER A O 1
ATOM 1985 N N . ASP A 1 270 ? -13.294 19.264 19.199 1.00 93.31 270 ASP A N 1
ATOM 1986 C CA . ASP A 1 270 ? -14.246 18.742 20.190 1.00 93.31 270 ASP A CA 1
ATOM 1987 C C . ASP A 1 270 ? -15.644 18.548 19.570 1.00 93.31 270 ASP A C 1
ATOM 1989 O O . ASP A 1 270 ? -16.302 17.546 19.832 1.00 93.31 270 ASP A O 1
ATOM 1993 N N . GLU A 1 271 ? -16.060 19.444 18.667 1.00 94.62 271 GLU A N 1
ATOM 1994 C CA . GLU A 1 271 ? -17.321 19.328 17.926 1.00 94.62 271 GLU A CA 1
ATOM 1995 C C . GLU A 1 271 ? -17.325 18.123 16.967 1.00 94.62 271 GLU A C 1
ATOM 1997 O O . GLU A 1 271 ? -18.336 17.432 16.839 1.00 94.62 271 GLU A O 1
ATOM 2002 N N . ASP A 1 272 ? -16.201 17.818 16.312 1.00 94.88 272 ASP A N 1
ATOM 2003 C CA . ASP A 1 272 ? -16.091 16.624 15.463 1.00 94.88 272 ASP A CA 1
ATOM 2004 C C . ASP A 1 272 ? -16.205 15.340 16.287 1.00 94.88 272 ASP A C 1
ATOM 2006 O O . ASP A 1 272 ? -16.875 14.389 15.873 1.00 94.88 272 ASP A O 1
ATOM 2010 N N . VAL A 1 273 ? -15.576 15.318 17.465 1.00 95.69 273 VAL A N 1
ATOM 2011 C CA . VAL A 1 273 ? -15.677 14.196 18.404 1.00 95.69 273 VAL A CA 1
ATOM 2012 C C . VAL A 1 273 ? -17.120 14.035 18.879 1.00 95.69 273 VAL A C 1
ATOM 2014 O O . VAL A 1 273 ? -17.631 12.917 18.855 1.00 95.69 273 VAL A O 1
ATOM 2017 N N . ASP A 1 274 ? -17.805 15.121 19.235 1.00 97.00 274 ASP A N 1
ATOM 2018 C CA . ASP A 1 274 ? -19.211 15.092 19.659 1.00 97.00 274 ASP A CA 1
ATOM 2019 C C . ASP A 1 274 ? -20.118 14.531 18.558 1.00 97.00 274 ASP A C 1
ATOM 2021 O O . ASP A 1 274 ? -20.902 13.610 18.798 1.00 97.00 274 ASP A O 1
ATOM 2025 N N . ASN A 1 275 ? -19.947 15.016 17.326 1.00 96.62 275 ASN A N 1
ATOM 2026 C CA . ASN A 1 275 ? -20.688 14.540 16.162 1.00 96.62 275 ASN A CA 1
ATOM 2027 C C . ASN A 1 275 ? -20.431 13.046 15.888 1.00 96.62 275 ASN A C 1
ATOM 2029 O O . ASN A 1 275 ? -21.364 12.298 15.578 1.00 96.62 275 ASN A O 1
ATOM 2033 N N . LEU A 1 276 ? -19.178 12.589 15.999 1.00 96.38 276 LEU A N 1
ATOM 2034 C CA . LEU A 1 276 ? -18.818 11.175 15.854 1.00 96.38 276 LEU A CA 1
ATOM 2035 C C . LEU A 1 276 ? -19.450 10.321 16.956 1.00 96.38 276 LEU A C 1
ATOM 2037 O O . LEU A 1 276 ? -20.032 9.280 16.651 1.00 96.38 276 LEU A O 1
ATOM 2041 N N . VAL A 1 277 ? -19.381 10.754 18.216 1.00 97.25 277 VAL A N 1
ATOM 2042 C CA . VAL A 1 277 ? -19.980 10.040 19.351 1.00 97.25 277 VAL A CA 1
ATOM 2043 C C . VAL A 1 277 ? -21.496 9.948 19.192 1.00 97.25 277 VAL A C 1
ATOM 2045 O O . VAL A 1 277 ? -22.049 8.860 19.350 1.00 97.25 277 VAL A O 1
ATOM 2048 N N . GLU A 1 278 ? -22.172 11.032 18.803 1.00 97.44 278 GLU A N 1
ATOM 2049 C CA . GLU A 1 278 ? -23.615 11.023 18.535 1.00 97.44 278 GLU A CA 1
ATOM 2050 C C . GLU A 1 278 ? -23.975 10.019 17.430 1.00 97.44 278 GLU A C 1
ATOM 2052 O O . GLU A 1 278 ? -24.909 9.221 17.575 1.00 97.44 278 GLU A O 1
ATOM 2057 N N . TYR A 1 279 ? -23.197 9.997 16.345 1.00 96.88 279 TYR A N 1
ATOM 2058 C CA . TYR A 1 279 ? -23.390 9.022 15.279 1.00 96.88 279 TYR A CA 1
ATOM 2059 C C . TYR A 1 279 ? -23.185 7.583 15.771 1.00 96.88 279 TYR A C 1
ATOM 2061 O O . TYR A 1 279 ? -24.043 6.735 15.523 1.00 96.88 279 TYR A O 1
ATOM 2069 N N . LEU A 1 280 ? -22.117 7.298 16.518 1.00 96.44 280 LEU A N 1
ATOM 2070 C CA . LEU A 1 280 ? -21.847 5.959 17.052 1.00 96.44 280 LEU A CA 1
ATOM 2071 C C . LEU A 1 280 ? -22.910 5.511 18.068 1.00 96.44 280 LEU A C 1
ATOM 2073 O O . LEU A 1 280 ? -23.295 4.342 18.073 1.00 96.44 280 LEU A O 1
ATOM 2077 N N . LEU A 1 281 ? -23.462 6.428 18.867 1.00 96.31 281 LEU A N 1
ATOM 2078 C CA . LEU A 1 281 ? -24.580 6.156 19.782 1.00 96.31 281 LEU A CA 1
ATOM 2079 C C . LEU A 1 281 ? -25.887 5.798 19.056 1.00 96.31 281 LEU A C 1
ATOM 2081 O O . LEU A 1 281 ? -26.774 5.170 19.649 1.00 96.31 281 LEU A O 1
ATOM 2085 N N . SER A 1 282 ? -26.019 6.174 17.782 1.00 95.31 282 SER A N 1
ATOM 2086 C CA . SER A 1 282 ? -27.160 5.785 16.948 1.00 95.31 282 SER A CA 1
ATOM 2087 C C . SER A 1 282 ? -27.089 4.328 16.459 1.00 95.31 282 SER A C 1
ATOM 2089 O O . SER A 1 282 ? -28.122 3.763 16.097 1.00 95.31 282 SER A O 1
ATOM 2091 N N . LEU A 1 283 ? -25.906 3.697 16.503 1.00 93.38 283 LEU A N 1
ATOM 2092 C CA . LEU A 1 283 ? -25.660 2.335 16.019 1.00 93.38 283 LEU A CA 1
ATOM 2093 C C . LEU A 1 283 ? -25.963 1.299 17.117 1.00 93.38 283 LEU A C 1
ATOM 2095 O O . LEU A 1 283 ? -25.108 0.990 17.952 1.00 93.38 283 LEU A O 1
ATOM 2099 N N . ARG A 1 284 ? -27.188 0.764 17.121 1.00 86.50 284 ARG A N 1
ATOM 2100 C CA . ARG A 1 284 ? -27.673 -0.252 18.075 1.00 86.50 284 ARG A CA 1
ATOM 2101 C C . ARG A 1 284 ? -27.873 -1.619 17.439 1.00 86.50 284 ARG A C 1
ATOM 2103 O O . ARG A 1 284 ? -28.268 -1.657 16.255 1.00 86.50 284 ARG A O 1
#

pLDDT: mean 75.19, std 19.97, range [36.94, 97.88]

Sequence (284 aa):
MSANPGHEAAIAHEEHSAHEDAGIGRFFWGHVPEGVHGGLKQYGLLAIFLGIITLVEFLIIVPETLQGSSVVIAPLVILSVIKFFCVVAFFMHLKFENPLLWQIFVAGLALGLVVALSLVLLFGVFHINAREFSEPRVVPFEHHAEEPHEEVARPLPAEVPGPVDPADVVPAAPAGGVTASSPGQALFIGTAACASCHAISGVAQGVLGPALDGIASAAGNRISGYSAEEYLRESIVEPDAYTAGTADGLSQDYQEGLMAATMAGITLSDEDVDNLVEYLLSLR

Foldseek 3Di:
DDDDDDDDDDDDDDPPDDDDPPDPPPPPDDDDDPDDDPDPVVVVVLVVVLVVLVVVLVVLCPDPVNPPDPVSVVVSVVSVVVSVCSCCVVVVVCVVDDVVSVVVVVVVVVVVVVVVVVVVVVCVVVVPPVVVVCVVVDDDDPPPPDPPDPPPPDDDDPDDDPDDDPPPDDDDFDDDPDPQPFLLLSCCVGLQVVLCAEDDVPRHDHPNAYHLQQQQVVQCQQDPPDHSLRSQLCCSVPVQVDDPCVGVVPPDPNDRCPSVVVSVPRDDDPVNSVRNSVVSNVRD

Mean predicted aligned error: 21.21 Å

Solvent-accessible surface area (backbone atoms only — not comparable to full-atom values): 17851 Å² total; per-residue (Å²): 140,83,88,83,83,88,85,83,87,82,91,72,84,80,82,81,75,89,77,82,86,80,55,82,75,65,81,82,57,78,88,76,79,93,84,72,80,82,50,71,66,57,58,51,51,51,51,51,52,52,47,50,51,52,50,52,52,47,66,60,59,68,47,74,92,46,60,89,38,67,85,49,51,55,57,48,54,53,52,51,52,52,49,51,52,51,42,45,36,62,75,66,38,43,69,80,49,60,68,66,59,44,50,53,52,52,49,51,52,51,50,50,51,50,51,52,52,49,49,53,48,46,52,63,71,56,68,78,51,69,59,70,76,38,59,89,70,60,78,80,82,77,80,71,76,84,68,83,76,72,83,75,78,72,79,77,84,77,76,84,78,69,94,72,65,90,88,74,73,78,82,84,81,68,94,62,100,64,81,57,90,43,73,14,45,42,34,32,68,32,81,66,45,43,30,71,30,24,20,30,91,96,79,31,79,17,79,79,41,71,68,47,68,30,36,30,64,50,35,39,68,60,44,93,91,42,49,29,66,59,42,46,47,42,44,70,79,42,40,64,81,62,53,64,36,81,62,71,75,47,93,55,82,62,60,82,54,50,64,51,60,74,45,63,89,60,83,73,53,73,67,52,49,51,33,36,42,56,44,45,57,68,28,97